Protein AF-A0A832DHE7-F1 (afdb_monomer_lite)

Radius of gyration: 24.4 Å; chains: 1; bounding box: 51×52×60 Å

pLDDT: mean 91.53, std 6.26, range [62.03, 97.94]

Structure (mmCIF, N/CA/C/O backbone):
data_AF-A0A832DHE7-F1
#
_entry.id   AF-A0A832DHE7-F1
#
loop_
_atom_site.group_PDB
_atom_site.id
_atom_site.type_symbol
_atom_site.label_atom_id
_atom_site.label_alt_id
_atom_site.label_comp_id
_atom_site.label_asym_id
_atom_site.label_entity_id
_atom_site.label_seq_id
_atom_site.pdbx_PDB_ins_code
_atom_site.Cartn_x
_atom_site.Cartn_y
_atom_site.Cartn_z
_atom_site.occupancy
_atom_site.B_iso_or_equiv
_atom_site.auth_seq_id
_atom_site.auth_comp_id
_atom_site.auth_asym_id
_atom_site.auth_atom_id
_atom_site.pdbx_PDB_model_num
ATOM 1 N N . MET A 1 1 ? -14.844 12.979 16.085 1.00 73.69 1 MET A N 1
ATOM 2 C CA . MET A 1 1 ? -13.617 13.801 16.250 1.00 73.69 1 MET A CA 1
ATOM 3 C C . MET A 1 1 ? -13.086 14.154 14.864 1.00 73.69 1 MET A C 1
ATOM 5 O O . MET A 1 1 ? -13.345 13.391 13.943 1.00 73.69 1 MET A O 1
ATOM 9 N N . LYS A 1 2 ? -12.411 15.298 14.684 1.00 84.62 2 LYS A N 1
ATOM 10 C CA . LYS A 1 2 ? -11.784 15.650 13.398 1.00 84.62 2 LYS A CA 1
ATOM 11 C C . LYS A 1 2 ? -10.329 15.196 13.392 1.00 84.62 2 LYS A C 1
ATOM 13 O O . LYS A 1 2 ? -9.575 15.571 14.288 1.00 84.62 2 LYS A O 1
ATOM 18 N N . SER A 1 3 ? -9.953 14.416 12.388 1.00 91.44 3 SER A N 1
ATOM 19 C CA . SER A 1 3 ? -8.609 13.856 12.221 1.00 91.44 3 SER A CA 1
ATOM 20 C C . SER A 1 3 ? -8.021 14.253 10.870 1.00 91.44 3 SER A C 1
ATOM 22 O O . SER A 1 3 ? -8.729 14.756 10.002 1.00 91.44 3 SER A O 1
ATOM 24 N N . THR A 1 4 ? -6.709 14.084 10.687 1.00 92.69 4 THR A N 1
ATOM 25 C CA . THR A 1 4 ? -6.027 14.450 9.434 1.00 92.69 4 THR A CA 1
ATOM 26 C C . THR A 1 4 ? -5.449 13.218 8.735 1.00 92.69 4 THR A C 1
ATOM 28 O O . THR A 1 4 ? -4.698 12.445 9.329 1.00 92.69 4 THR A O 1
ATOM 31 N N . VAL A 1 5 ? -5.793 13.048 7.459 1.00 93.12 5 VAL A N 1
ATOM 32 C CA . VAL A 1 5 ? -5.317 11.976 6.573 1.00 93.12 5 VAL A CA 1
ATOM 33 C C . VAL A 1 5 ? -4.352 12.563 5.550 1.00 93.12 5 VAL A C 1
ATOM 35 O O . VAL A 1 5 ? -4.621 13.622 4.982 1.00 93.12 5 VAL A O 1
ATOM 38 N N . HIS A 1 6 ? -3.227 11.886 5.309 1.00 91.50 6 HIS A N 1
ATOM 39 C CA . HIS A 1 6 ? -2.163 12.401 4.440 1.00 91.50 6 HIS A CA 1
ATOM 40 C C . HIS A 1 6 ? -2.082 11.643 3.115 1.00 91.50 6 HIS A C 1
ATOM 42 O O . HIS A 1 6 ? -2.091 10.414 3.089 1.00 91.50 6 HIS A O 1
ATOM 48 N N . PHE A 1 7 ? -1.925 12.363 2.012 1.00 91.06 7 PHE A N 1
ATOM 49 C CA . PHE A 1 7 ? -1.644 11.802 0.695 1.00 91.06 7 PHE A CA 1
ATOM 50 C C . PHE A 1 7 ? -0.289 12.309 0.228 1.00 91.06 7 PHE A C 1
ATOM 52 O O . PHE A 1 7 ? -0.049 13.516 0.208 1.00 91.06 7 PHE A O 1
ATOM 59 N N . SER A 1 8 ? 0.602 11.391 -0.135 1.00 87.75 8 SER A N 1
ATOM 60 C CA . SER A 1 8 ? 1.901 11.749 -0.695 1.00 87.75 8 SER A CA 1
ATOM 61 C C . SER A 1 8 ? 1.732 12.274 -2.119 1.00 87.75 8 SER A C 1
ATOM 63 O O . SER A 1 8 ? 1.035 11.678 -2.934 1.00 87.75 8 SER A O 1
ATOM 65 N N . ILE A 1 9 ? 2.388 13.392 -2.409 1.00 88.31 9 ILE A N 1
ATOM 66 C CA . ILE A 1 9 ? 2.442 14.019 -3.728 1.00 88.31 9 ILE A CA 1
ATOM 67 C C . ILE A 1 9 ? 3.849 13.780 -4.271 1.00 88.31 9 ILE A C 1
ATOM 69 O O . ILE A 1 9 ? 4.835 14.195 -3.656 1.00 88.31 9 ILE A O 1
ATOM 73 N N . SER A 1 10 ? 3.955 13.099 -5.409 1.00 85.75 10 SER A N 1
ATOM 74 C CA . SER A 1 10 ? 5.234 12.968 -6.105 1.00 85.75 10 SER A CA 1
ATOM 75 C C . SER A 1 10 ? 5.586 14.266 -6.843 1.00 85.75 10 SER A C 1
ATOM 77 O O . SER A 1 10 ? 4.737 15.118 -7.105 1.00 85.75 10 SER A O 1
ATOM 79 N N . SER A 1 11 ? 6.849 14.427 -7.236 1.00 84.12 11 SER A N 1
ATOM 80 C CA . SER A 1 11 ? 7.292 15.611 -7.983 1.00 84.12 11 SER A CA 1
ATOM 81 C C . SER A 1 11 ? 6.674 15.737 -9.382 1.00 84.12 11 SER A C 1
ATOM 83 O O . SER A 1 11 ? 6.686 16.827 -9.954 1.00 84.12 11 SER A O 1
ATOM 85 N N . SER A 1 12 ? 6.151 14.645 -9.944 1.00 83.69 12 SER A N 1
ATOM 86 C CA . SER A 1 12 ? 5.474 14.614 -11.243 1.00 83.69 12 SER A CA 1
ATOM 87 C C . SER A 1 12 ? 3.961 14.797 -11.153 1.00 83.69 12 SER A C 1
ATOM 89 O O . SER A 1 12 ? 3.308 14.926 -12.195 1.00 83.69 12 SER A O 1
ATOM 91 N N . ALA A 1 13 ? 3.417 14.815 -9.937 1.00 89.12 13 ALA A N 1
ATOM 92 C CA . ALA A 1 13 ? 1.992 14.835 -9.691 1.00 89.12 13 ALA A CA 1
ATOM 93 C C . ALA A 1 13 ? 1.382 16.238 -9.794 1.00 89.12 13 ALA A C 1
ATOM 95 O O . ALA A 1 13 ? 1.989 17.256 -9.457 1.00 89.12 13 ALA A O 1
ATOM 96 N N . LYS A 1 14 ? 0.123 16.280 -10.230 1.00 92.31 14 LYS A N 1
ATOM 97 C CA . LYS A 1 14 ? -0.726 17.468 -10.250 1.00 92.31 14 LYS A CA 1
ATOM 98 C C . LYS A 1 14 ? -1.854 17.292 -9.239 1.00 92.31 14 LYS A C 1
ATOM 100 O O . LYS A 1 14 ? -2.685 16.400 -9.385 1.00 92.31 14 LYS A O 1
ATOM 105 N N . VAL A 1 15 ? -1.920 18.179 -8.253 1.00 95.31 15 VAL A N 1
ATOM 106 C CA . VAL A 1 15 ? -3.063 18.258 -7.334 1.00 95.31 15 VAL A CA 1
ATOM 107 C C . VAL A 1 15 ? -4.257 18.878 -8.068 1.00 95.31 15 VAL A C 1
ATOM 109 O O . VAL A 1 15 ? -4.093 19.861 -8.794 1.00 95.31 15 VAL A O 1
ATOM 112 N N . LEU A 1 16 ? -5.439 18.277 -7.926 1.00 96.44 16 LEU A N 1
ATOM 113 C CA . LEU A 1 16 ? -6.665 18.655 -8.643 1.00 96.44 16 LEU A CA 1
ATOM 114 C C . LEU A 1 16 ? -7.725 19.331 -7.763 1.00 96.44 16 LEU A C 1
ATOM 116 O O . LEU A 1 16 ? -8.757 19.740 -8.284 1.00 96.44 16 LEU A O 1
ATOM 120 N N . VAL A 1 17 ? -7.455 19.472 -6.467 1.00 97.19 17 VAL A N 1
ATOM 121 C CA . VAL A 1 17 ? -8.334 20.108 -5.475 1.00 97.19 17 VAL A CA 1
ATOM 122 C C . VAL A 1 17 ? -7.650 21.315 -4.836 1.00 97.19 17 VAL A C 1
ATOM 124 O O . VAL A 1 17 ? -6.425 21.444 -4.888 1.00 97.19 17 VAL A O 1
ATOM 127 N N . ASN A 1 18 ? -8.429 22.191 -4.203 1.00 97.62 18 ASN A N 1
ATOM 128 C CA . ASN A 1 18 ? -7.931 23.403 -3.549 1.00 97.62 18 ASN A CA 1
ATOM 129 C C . ASN A 1 18 ? -8.064 23.338 -2.024 1.00 97.62 18 ASN A C 1
ATOM 131 O O . ASN A 1 18 ? -8.935 22.658 -1.489 1.00 97.62 18 ASN A O 1
ATOM 135 N N . ILE A 1 19 ? -7.230 24.098 -1.305 1.00 97.94 19 ILE A N 1
ATOM 136 C CA . ILE A 1 19 ? -7.366 24.250 0.152 1.00 97.94 19 ILE A CA 1
ATOM 137 C C . ILE A 1 19 ? -8.764 24.793 0.483 1.00 97.94 19 ILE A C 1
ATOM 139 O O . ILE A 1 19 ? -9.219 25.774 -0.099 1.00 97.94 19 ILE A O 1
ATOM 143 N N . GLY A 1 20 ? -9.432 24.157 1.445 1.00 97.06 20 GLY A N 1
ATOM 144 C CA . GLY A 1 20 ? -10.773 24.497 1.907 1.00 97.06 20 GLY A CA 1
ATOM 145 C C . GLY A 1 20 ? -11.912 23.809 1.152 1.00 97.06 20 GLY A C 1
ATOM 146 O O . GLY A 1 20 ? -13.050 23.921 1.612 1.00 97.06 20 GLY A O 1
ATOM 147 N N . GLU A 1 21 ? -11.627 23.101 0.057 1.00 97.88 21 GLU A N 1
ATOM 148 C CA . GLU A 1 21 ? -12.606 22.362 -0.747 1.00 97.88 21 GLU A CA 1
ATOM 149 C C . GLU A 1 21 ? -13.148 21.136 0.005 1.00 97.88 21 GLU A C 1
ATOM 151 O O . GLU A 1 21 ? -12.393 20.436 0.681 1.00 97.88 21 GLU A O 1
ATOM 156 N N . ASN A 1 22 ? -14.452 20.874 -0.108 1.00 97.06 22 ASN A N 1
ATOM 157 C CA . ASN A 1 22 ? -15.059 19.644 0.404 1.00 97.06 22 ASN A CA 1
ATOM 158 C C . ASN A 1 22 ? -14.923 18.542 -0.648 1.00 97.06 22 ASN A C 1
ATOM 160 O O . ASN A 1 22 ? -15.277 18.749 -1.807 1.00 97.06 22 ASN A O 1
ATOM 164 N N . VAL A 1 23 ? -14.455 17.372 -0.231 1.00 96.12 23 VAL A N 1
ATOM 165 C CA . VAL A 1 23 ? -14.263 16.203 -1.090 1.00 96.12 23 VAL A CA 1
ATOM 166 C C . VAL A 1 23 ? -15.148 15.064 -0.605 1.00 96.12 23 VAL A C 1
ATOM 168 O O . VAL A 1 23 ? -15.315 14.860 0.601 1.00 96.12 23 VAL A O 1
ATOM 171 N N . SER A 1 24 ? -15.722 14.323 -1.544 1.00 94.69 24 SER A N 1
ATOM 172 C CA . SER A 1 24 ? -16.449 13.095 -1.252 1.00 94.69 24 SER A CA 1
ATOM 173 C C . SER A 1 24 ? -15.552 11.885 -1.484 1.00 94.69 24 SER A C 1
ATOM 175 O O . SER A 1 24 ? -14.494 11.977 -2.119 1.00 94.69 24 SER A O 1
ATOM 177 N N . LYS A 1 25 ? -16.014 10.713 -1.046 1.00 90.88 25 LYS A N 1
ATOM 178 C CA . LYS A 1 25 ? -15.501 9.447 -1.571 1.00 90.88 25 LYS A CA 1
ATOM 179 C C . LYS A 1 25 ? -15.477 9.500 -3.108 1.00 90.88 25 LYS A C 1
ATOM 181 O O . LYS A 1 25 ? -16.354 10.099 -3.735 1.00 90.88 25 LYS A O 1
ATOM 186 N N . ASP A 1 26 ? -14.423 8.939 -3.688 1.00 91.94 26 ASP A N 1
ATOM 187 C CA . ASP A 1 26 ? -14.121 8.887 -5.120 1.00 91.94 26 ASP A CA 1
ATOM 188 C C . ASP A 1 26 ? -13.733 10.208 -5.806 1.00 91.94 26 ASP A C 1
ATOM 190 O O . ASP A 1 26 ? -13.334 10.179 -6.978 1.00 91.94 26 ASP A O 1
ATOM 194 N N . THR A 1 27 ? -13.753 11.353 -5.108 1.00 96.25 27 THR A N 1
ATOM 195 C CA . THR A 1 27 ? -13.198 12.605 -5.647 1.00 96.25 27 THR A CA 1
ATOM 196 C C . THR A 1 27 ? -11.722 12.4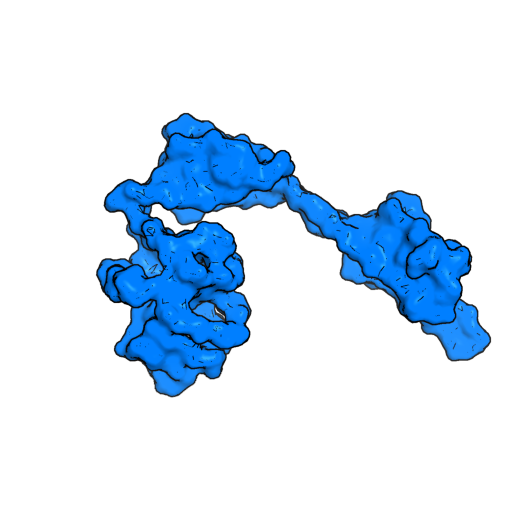10 -5.988 1.00 96.25 27 THR A C 1
ATOM 198 O O . THR A 1 27 ? -10.935 11.967 -5.153 1.00 96.25 27 THR A O 1
ATOM 201 N N . VAL A 1 28 ? -11.322 12.747 -7.216 1.00 95.44 28 VAL A N 1
ATOM 202 C CA . VAL A 1 28 ? -9.919 12.662 -7.639 1.00 95.44 28 VAL A CA 1
ATOM 203 C C . VAL A 1 28 ? -9.135 13.810 -7.006 1.00 95.44 28 VAL A C 1
ATOM 205 O O . VAL A 1 28 ? -9.390 14.971 -7.308 1.00 95.44 28 VAL A O 1
ATOM 208 N N . LEU A 1 29 ? -8.164 13.480 -6.156 1.00 96.00 29 LEU A N 1
ATOM 209 C CA . LEU A 1 29 ? -7.352 14.449 -5.419 1.00 96.00 29 LEU A CA 1
ATOM 210 C C . LEU A 1 29 ? -6.081 14.818 -6.183 1.00 96.00 29 LEU A C 1
ATOM 212 O O . LEU A 1 29 ? -5.699 15.986 -6.254 1.00 96.00 29 LEU A O 1
ATOM 216 N N . ILE A 1 30 ? -5.408 13.806 -6.732 1.00 93.94 30 ILE A N 1
ATOM 217 C CA . ILE A 1 30 ? -4.092 13.9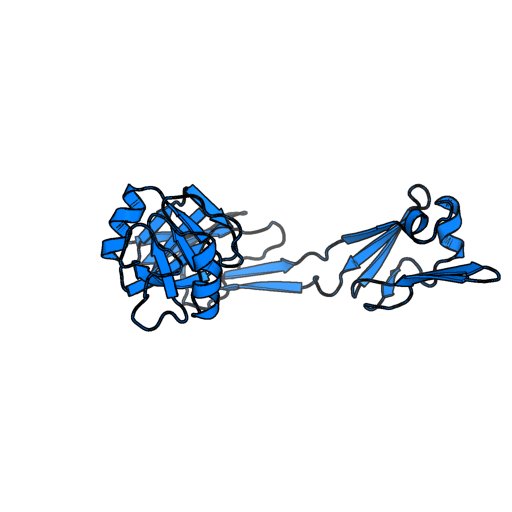28 -7.358 1.00 93.94 30 ILE A CA 1
ATOM 218 C C . ILE A 1 30 ? -4.108 13.132 -8.665 1.00 93.94 30 ILE A C 1
ATOM 220 O O . ILE A 1 30 ? -4.580 11.998 -8.707 1.00 93.94 30 ILE A O 1
ATOM 224 N N . GLU A 1 31 ? -3.584 13.725 -9.731 1.00 92.12 31 GLU A N 1
ATOM 225 C CA . GLU A 1 31 ? -3.226 13.025 -10.963 1.00 92.12 31 GLU A CA 1
ATOM 226 C C . GLU A 1 31 ? -1.703 12.907 -11.023 1.00 92.12 31 GLU A C 1
ATOM 228 O O . GLU A 1 31 ? -1.011 13.917 -11.157 1.00 92.12 31 GLU A O 1
ATOM 233 N N . ASP A 1 32 ? -1.178 11.691 -10.921 1.00 87.12 32 ASP A N 1
ATOM 234 C CA . ASP A 1 32 ? 0.255 11.424 -11.014 1.00 87.12 32 ASP A CA 1
ATOM 235 C C . ASP A 1 32 ? 0.629 10.843 -12.378 1.00 87.12 32 ASP A C 1
ATOM 237 O O . ASP A 1 32 ? -0.155 10.140 -13.017 1.00 87.12 32 ASP A O 1
ATOM 241 N N . LYS A 1 33 ? 1.838 11.149 -12.845 1.00 80.44 33 LYS A N 1
ATOM 242 C CA . LYS A 1 33 ? 2.424 10.502 -14.014 1.00 80.44 33 LYS A CA 1
ATOM 243 C C . LYS A 1 33 ? 3.220 9.296 -13.549 1.00 80.44 33 LYS A C 1
ATOM 245 O O . LYS A 1 33 ? 4.304 9.443 -12.991 1.00 80.44 33 LYS A O 1
ATOM 250 N N . LEU A 1 34 ? 2.723 8.111 -13.877 1.00 72.31 34 LEU A N 1
ATOM 251 C CA . LEU A 1 34 ? 3.508 6.896 -13.744 1.00 72.31 34 LEU A CA 1
ATOM 252 C C . LEU A 1 34 ? 4.651 6.945 -14.760 1.00 72.31 34 LEU A C 1
ATOM 254 O O . LEU A 1 34 ? 4.439 7.069 -15.972 1.00 72.31 34 LEU A O 1
ATOM 258 N N . LEU A 1 35 ? 5.879 6.924 -14.244 1.00 69.62 35 LEU A N 1
ATOM 259 C CA . LEU A 1 35 ? 7.077 6.874 -15.066 1.00 69.62 35 LEU A CA 1
ATOM 260 C C . LEU A 1 35 ? 7.281 5.440 -15.547 1.00 69.62 35 LEU A C 1
ATOM 262 O O . LEU A 1 35 ? 7.273 4.501 -14.759 1.00 69.62 35 LEU A O 1
ATOM 266 N N . ALA A 1 36 ? 7.540 5.298 -16.842 1.00 75.12 36 ALA A N 1
ATOM 267 C CA . ALA A 1 36 ? 7.950 4.041 -17.444 1.00 75.12 36 ALA A CA 1
ATOM 268 C C . ALA A 1 36 ? 9.149 3.418 -16.707 1.00 75.12 36 ALA A C 1
ATOM 270 O O . ALA A 1 36 ? 10.211 4.052 -16.624 1.00 75.12 36 ALA A O 1
ATOM 271 N N . SER A 1 37 ? 9.038 2.169 -16.240 1.00 82.50 37 SER A N 1
ATOM 272 C CA . SER A 1 37 ? 10.209 1.472 -15.708 1.00 82.50 37 SER A CA 1
ATOM 273 C C . SER A 1 37 ? 11.236 1.182 -16.798 1.00 82.50 37 SER A C 1
ATOM 275 O O . SER A 1 37 ? 10.928 1.016 -17.985 1.00 82.50 37 SER A O 1
ATOM 277 N N . ARG A 1 38 ? 12.500 1.107 -16.376 1.00 89.75 38 ARG A N 1
ATOM 278 C CA . ARG A 1 38 ? 13.608 0.661 -17.218 1.00 89.75 38 ARG A CA 1
ATOM 279 C C . ARG A 1 38 ? 13.983 -0.767 -16.863 1.00 89.75 38 ARG A C 1
ATOM 281 O O . ARG A 1 38 ? 14.247 -1.074 -15.704 1.00 89.75 38 ARG A O 1
ATOM 288 N N . LYS A 1 39 ? 14.087 -1.620 -17.876 1.00 91.88 39 LYS A N 1
ATOM 289 C CA . LYS A 1 39 ? 14.500 -3.015 -17.751 1.00 91.88 39 LYS A CA 1
ATOM 290 C C . LYS A 1 39 ? 15.799 -3.237 -18.508 1.00 91.88 39 LYS A C 1
ATOM 292 O O . LYS A 1 39 ? 15.853 -3.065 -19.724 1.00 91.88 39 LYS A O 1
ATOM 297 N N . ILE A 1 40 ? 16.844 -3.610 -17.776 1.00 95.44 40 ILE A N 1
ATOM 298 C CA . ILE A 1 40 ? 18.172 -3.882 -18.331 1.00 95.44 40 ILE A CA 1
ATOM 299 C C . ILE A 1 40 ? 18.279 -5.378 -18.619 1.00 95.44 40 ILE A C 1
ATOM 301 O O . ILE A 1 40 ? 18.099 -6.208 -17.730 1.00 95.44 40 ILE A O 1
ATOM 305 N N . ILE A 1 41 ? 18.576 -5.723 -19.868 1.00 95.81 41 ILE A N 1
ATOM 306 C CA . ILE A 1 41 ? 18.710 -7.100 -20.344 1.00 95.81 41 ILE A CA 1
ATOM 307 C C . ILE A 1 41 ? 20.192 -7.374 -20.637 1.00 95.81 41 ILE A C 1
ATOM 309 O O . ILE A 1 41 ? 20.741 -6.770 -21.563 1.00 95.81 41 ILE A O 1
ATOM 313 N N . PRO A 1 42 ? 20.859 -8.285 -19.903 1.00 95.81 42 PRO A N 1
ATOM 314 C CA . PRO A 1 42 ? 22.274 -8.601 -20.097 1.00 95.81 42 PRO A CA 1
ATOM 315 C C . PRO A 1 42 ? 22.488 -9.551 -21.284 1.00 95.81 42 PRO A C 1
ATOM 317 O O . PRO A 1 42 ? 22.763 -10.740 -21.124 1.00 95.81 42 PRO A O 1
ATOM 320 N N . LEU A 1 43 ? 22.356 -9.025 -22.505 1.00 95.81 43 LEU A N 1
ATOM 321 C CA . LEU A 1 43 ? 22.447 -9.796 -23.749 1.00 95.81 43 LEU A CA 1
ATOM 322 C C . LEU A 1 43 ? 23.747 -10.591 -23.886 1.00 95.81 43 LEU A C 1
ATOM 324 O O . LEU A 1 43 ? 23.689 -11.749 -24.290 1.00 95.81 43 LEU A O 1
ATOM 328 N N . GLY A 1 44 ? 24.899 -10.009 -23.537 1.00 93.44 44 GLY A N 1
ATOM 329 C CA . GLY A 1 44 ? 26.192 -10.698 -23.618 1.00 93.44 44 GLY A CA 1
ATOM 330 C C . GLY A 1 44 ? 26.218 -11.987 -22.792 1.00 93.44 44 GLY A C 1
ATOM 331 O O . GLY A 1 44 ? 26.630 -13.035 -23.286 1.00 93.44 44 GLY A O 1
ATOM 332 N N . GLN A 1 45 ? 25.676 -11.931 -21.571 1.00 94.31 45 GLN A N 1
ATOM 333 C CA . GLN A 1 45 ? 25.568 -13.089 -20.682 1.00 94.31 45 GLN A CA 1
ATOM 334 C C . GLN A 1 45 ? 24.545 -14.106 -21.204 1.00 94.31 45 GLN A C 1
ATOM 336 O O . GLN A 1 45 ? 24.866 -15.283 -21.348 1.00 94.31 45 GLN A O 1
ATOM 341 N N . LEU A 1 46 ? 23.334 -13.656 -21.556 1.00 93.50 46 LEU A N 1
ATOM 342 C CA . LEU A 1 46 ? 22.250 -14.539 -22.012 1.00 93.50 46 LEU A CA 1
ATOM 343 C C . LEU A 1 46 ? 22.594 -15.273 -23.318 1.00 93.50 46 LEU A C 1
ATOM 345 O O . LEU A 1 46 ? 22.243 -16.440 -23.504 1.00 93.50 46 LEU A O 1
ATOM 349 N N . LEU A 1 47 ? 23.304 -14.604 -24.227 1.00 92.50 47 LEU A N 1
ATOM 350 C CA . LEU A 1 47 ? 23.712 -15.160 -25.517 1.00 92.50 47 LEU A CA 1
ATOM 351 C C . LEU A 1 47 ? 25.083 -15.850 -25.472 1.00 92.50 47 LEU A C 1
ATOM 353 O O . LEU A 1 47 ? 25.413 -16.572 -26.411 1.00 92.50 47 LEU A O 1
ATOM 357 N N . ASN A 1 48 ? 25.844 -15.705 -24.383 1.00 92.38 48 ASN A N 1
ATOM 358 C CA . ASN A 1 48 ? 27.225 -16.178 -24.238 1.00 92.38 48 ASN A CA 1
ATOM 359 C C . ASN A 1 48 ? 28.167 -15.625 -25.326 1.00 92.38 48 ASN A C 1
ATOM 361 O O . ASN A 1 48 ? 28.856 -16.377 -26.017 1.00 92.38 48 ASN A O 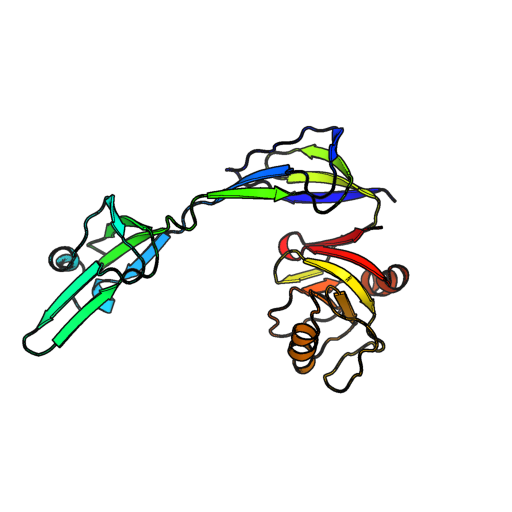1
ATOM 365 N N . ILE A 1 49 ? 28.156 -14.303 -25.502 1.00 93.31 49 ILE A N 1
ATOM 366 C CA . ILE A 1 49 ? 28.979 -13.574 -26.477 1.00 93.31 49 ILE A CA 1
ATOM 367 C C . ILE A 1 49 ? 29.685 -12.394 -25.810 1.00 93.31 49 ILE A C 1
ATOM 369 O O . ILE A 1 49 ? 29.269 -11.913 -24.756 1.00 93.31 49 ILE A O 1
ATOM 373 N N . LYS A 1 50 ? 30.739 -11.882 -26.453 1.00 94.19 50 LYS A N 1
ATOM 374 C CA . LYS A 1 50 ? 31.445 -10.699 -25.954 1.00 94.19 50 LYS A CA 1
ATOM 375 C C . LYS A 1 50 ? 30.543 -9.452 -26.020 1.00 94.19 50 LYS A C 1
ATOM 377 O O . LYS A 1 50 ? 29.911 -9.253 -27.065 1.00 94.19 50 LYS A O 1
ATOM 382 N N . PRO A 1 51 ? 30.530 -8.593 -24.980 1.00 92.94 51 PRO A N 1
ATOM 383 C CA . PRO A 1 51 ? 29.776 -7.334 -24.941 1.00 92.94 51 PRO A CA 1
ATOM 384 C C . PRO A 1 51 ? 29.868 -6.493 -26.217 1.00 92.94 51 PRO A C 1
ATOM 386 O O . PRO A 1 51 ? 28.856 -6.148 -26.817 1.00 92.94 51 PRO A O 1
ATOM 389 N N . GLU A 1 52 ? 31.082 -6.282 -26.717 1.00 94.06 52 GLU A N 1
ATOM 390 C CA . GLU A 1 52 ? 31.369 -5.491 -27.920 1.00 94.06 52 GLU A CA 1
ATOM 391 C C . GLU A 1 52 ? 30.689 -6.023 -29.196 1.00 94.06 52 GLU A C 1
ATOM 393 O O . GLU A 1 52 ? 30.474 -5.284 -30.157 1.00 94.06 52 GLU A O 1
ATOM 398 N N . THR A 1 53 ? 30.294 -7.299 -29.211 1.00 93.19 53 THR A N 1
ATOM 399 C CA . THR A 1 53 ? 29.698 -7.961 -30.379 1.00 93.19 53 THR A CA 1
ATOM 400 C C . THR A 1 53 ? 28.173 -8.010 -30.366 1.00 93.19 53 THR A C 1
ATOM 402 O O . THR A 1 53 ? 27.593 -8.412 -31.376 1.00 93.19 53 THR A O 1
ATOM 405 N N . ILE A 1 54 ? 27.501 -7.579 -29.286 1.00 93.69 54 ILE A N 1
ATOM 406 C CA . ILE A 1 54 ? 26.038 -7.734 -29.155 1.00 93.69 54 ILE A CA 1
ATOM 407 C C . ILE A 1 54 ? 25.272 -7.084 -30.314 1.00 93.69 54 ILE A C 1
ATOM 409 O O . ILE A 1 54 ? 24.279 -7.644 -30.773 1.00 93.69 54 ILE A O 1
ATOM 413 N N . HIS A 1 55 ? 25.774 -5.964 -30.850 1.00 91.75 55 HIS A N 1
ATOM 414 C CA . HIS A 1 55 ? 25.142 -5.213 -31.938 1.00 91.75 55 HIS A CA 1
ATOM 415 C C . HIS A 1 55 ? 24.915 -6.053 -33.204 1.00 91.75 55 HIS A C 1
ATOM 417 O O . HIS A 1 55 ? 23.973 -5.796 -33.947 1.00 91.75 55 HIS A O 1
ATOM 423 N N . ARG A 1 56 ? 25.742 -7.083 -33.437 1.00 93.62 56 ARG A N 1
ATOM 424 C CA . ARG A 1 56 ? 25.649 -7.969 -34.611 1.00 93.62 56 ARG A CA 1
ATOM 425 C C . ARG A 1 56 ? 24.468 -8.933 -34.546 1.00 93.62 56 ARG A C 1
ATOM 427 O O . ARG A 1 56 ? 24.054 -9.468 -35.570 1.00 93.62 56 ARG A O 1
ATOM 434 N N . TYR A 1 57 ? 23.950 -9.175 -33.346 1.00 94.00 57 TYR A N 1
ATOM 435 C CA . TYR A 1 57 ? 22.936 -10.196 -33.088 1.00 94.00 57 TYR A CA 1
ATOM 436 C C . TYR A 1 57 ? 21.561 -9.607 -32.779 1.00 94.00 57 TYR A C 1
ATOM 438 O O . TYR A 1 57 ? 20.584 -10.355 -32.701 1.00 94.00 57 TYR A O 1
ATOM 446 N N . LEU A 1 58 ? 21.473 -8.284 -32.629 1.00 94.56 58 LEU A N 1
ATOM 447 C CA . LEU A 1 58 ? 20.223 -7.569 -32.415 1.00 94.56 58 LEU A CA 1
ATOM 448 C C . LEU A 1 58 ? 19.307 -7.672 -33.638 1.00 94.56 58 LEU A C 1
ATOM 450 O O . LEU A 1 58 ? 19.741 -7.589 -34.786 1.00 94.56 58 LEU A O 1
ATOM 454 N N . LYS A 1 59 ? 18.012 -7.834 -33.377 1.00 95.50 59 LYS A N 1
ATOM 455 C CA . LYS A 1 59 ? 16.939 -7.779 -34.380 1.00 95.50 59 LYS A CA 1
ATOM 456 C C . LYS A 1 59 ? 16.194 -6.451 -34.380 1.00 95.50 59 LYS A C 1
ATOM 458 O O . LYS A 1 59 ? 15.395 -6.218 -35.279 1.00 95.50 59 LYS A O 1
ATOM 463 N N . LYS A 1 60 ? 16.476 -5.604 -33.393 1.00 92.81 60 LYS A N 1
ATOM 464 C CA . LYS A 1 60 ? 15.840 -4.310 -33.173 1.00 92.81 60 LYS A CA 1
ATOM 465 C C . LYS A 1 60 ? 16.875 -3.248 -32.818 1.00 92.81 60 LYS A C 1
ATOM 467 O O . LYS A 1 60 ? 17.955 -3.576 -32.322 1.00 92.81 60 LYS A O 1
ATOM 472 N N . LYS A 1 61 ? 16.553 -1.984 -33.078 1.00 92.94 61 LYS A N 1
ATOM 473 C CA . LYS A 1 61 ? 17.440 -0.826 -32.884 1.00 92.94 61 LYS A CA 1
ATOM 474 C C . LYS A 1 61 ? 16.937 0.099 -31.777 1.00 92.94 61 LYS A C 1
ATOM 476 O O . LYS A 1 61 ? 15.770 0.061 -31.398 1.00 92.94 61 LYS A O 1
ATOM 481 N N . ILE A 1 62 ? 17.823 0.964 -31.279 1.00 94.62 62 ILE A N 1
ATOM 482 C CA . ILE A 1 62 ? 17.433 2.061 -30.378 1.00 94.62 62 ILE A CA 1
ATOM 483 C C . ILE A 1 62 ? 16.329 2.886 -31.048 1.00 94.62 62 ILE A C 1
ATOM 485 O O . ILE A 1 62 ? 16.410 3.198 -32.234 1.00 94.62 62 ILE A O 1
ATOM 489 N N . GLY A 1 63 ? 15.300 3.228 -30.279 1.00 93.06 63 GLY A N 1
ATOM 490 C CA . GLY A 1 63 ? 14.128 3.966 -30.731 1.00 93.06 63 GLY A CA 1
ATOM 491 C C . GLY A 1 63 ? 12.968 3.083 -31.190 1.00 93.06 63 GLY A C 1
ATOM 492 O O . GLY A 1 63 ? 11.835 3.569 -31.208 1.00 93.06 63 GLY A O 1
ATOM 493 N N . GLU A 1 64 ? 13.202 1.805 -31.499 1.00 94.94 64 GLU A N 1
ATOM 494 C CA . GLU A 1 64 ? 12.148 0.887 -31.938 1.00 94.94 64 GLU A CA 1
ATOM 495 C C . GLU A 1 64 ? 11.312 0.361 -30.771 1.00 94.94 64 GLU A C 1
ATOM 497 O O . GLU A 1 64 ? 11.803 0.172 -29.652 1.00 94.94 64 GLU A O 1
ATOM 502 N N . ASP A 1 65 ? 10.034 0.125 -31.063 1.00 93.25 65 ASP A N 1
ATOM 503 C CA . ASP A 1 65 ? 9.103 -0.511 -30.142 1.00 93.25 65 ASP A CA 1
ATOM 504 C C . ASP A 1 65 ? 9.184 -2.041 -30.256 1.00 93.25 65 ASP A C 1
ATOM 506 O O . ASP A 1 65 ? 9.473 -2.595 -31.326 1.00 93.25 65 ASP A O 1
ATOM 510 N N . VAL A 1 66 ? 8.943 -2.712 -29.130 1.00 93.69 66 VAL A N 1
ATOM 511 C CA . VAL A 1 66 ? 8.978 -4.169 -28.986 1.00 93.69 66 VAL A CA 1
ATOM 512 C C . VAL A 1 66 ? 7.799 -4.651 -28.152 1.00 93.69 66 VAL A C 1
ATOM 514 O O . VAL A 1 66 ? 7.463 -4.023 -27.150 1.00 93.69 66 VAL A O 1
ATOM 517 N N . LEU A 1 67 ? 7.192 -5.766 -28.547 1.00 94.12 67 LEU A N 1
ATOM 518 C CA . LEU A 1 67 ? 6.104 -6.436 -27.827 1.00 94.12 67 LEU A CA 1
ATOM 519 C C . LEU A 1 67 ? 6.634 -7.530 -26.882 1.00 94.12 67 LEU A C 1
ATOM 521 O O . LEU A 1 67 ? 7.709 -8.084 -27.133 1.00 94.12 67 LEU A O 1
ATOM 525 N N . PRO A 1 68 ? 5.887 -7.912 -25.827 1.00 92.81 68 PRO A N 1
ATOM 526 C CA . PRO A 1 68 ? 6.217 -9.080 -25.016 1.00 92.81 68 PRO A CA 1
ATOM 527 C C . PRO A 1 68 ? 6.375 -10.332 -25.890 1.00 92.81 68 PRO A C 1
ATOM 529 O O . PRO A 1 68 ? 5.574 -10.601 -26.782 1.00 92.81 68 PRO A O 1
ATOM 532 N N . GLY A 1 69 ? 7.437 -11.102 -25.659 1.00 93.62 69 GLY A N 1
ATOM 533 C CA . GLY A 1 69 ? 7.766 -12.292 -26.446 1.00 93.62 69 GLY A CA 1
ATOM 534 C C . GLY A 1 69 ? 8.414 -12.013 -27.809 1.00 93.62 69 GLY A C 1
ATOM 535 O O . GLY A 1 69 ? 8.889 -12.956 -28.451 1.00 93.62 69 GLY A O 1
ATOM 536 N N . GLU A 1 70 ? 8.501 -10.752 -28.243 1.00 96.00 70 GLU A N 1
ATOM 537 C CA . GLU A 1 70 ? 9.165 -10.383 -29.491 1.00 96.00 70 GLU A CA 1
ATOM 538 C C . GLU A 1 70 ? 10.677 -10.608 -29.400 1.00 96.00 70 GLU A C 1
ATOM 540 O O . GLU A 1 70 ? 11.299 -10.424 -28.355 1.00 96.00 70 GLU A O 1
ATOM 545 N N . THR A 1 71 ? 11.296 -11.034 -30.498 1.00 96.38 71 THR A N 1
ATOM 546 C CA . THR A 1 71 ? 12.724 -11.366 -30.506 1.00 96.38 71 THR A CA 1
ATOM 547 C C . THR A 1 71 ? 13.586 -10.106 -30.507 1.00 96.38 71 THR A C 1
ATOM 549 O O . THR A 1 71 ? 13.550 -9.325 -31.455 1.00 96.38 71 THR A O 1
ATOM 552 N N . LEU A 1 72 ? 14.425 -9.955 -29.481 1.00 96.19 72 LEU A N 1
ATOM 553 C CA . LEU A 1 72 ? 15.386 -8.857 -29.362 1.00 96.19 72 LEU A CA 1
ATOM 554 C C . LEU A 1 72 ? 16.716 -9.188 -30.032 1.00 96.19 72 LEU A C 1
ATOM 556 O O . LEU A 1 72 ? 17.304 -8.340 -30.699 1.00 96.19 72 LEU A O 1
ATOM 560 N N . ALA A 1 73 ? 17.197 -10.418 -29.851 1.00 96.06 73 ALA A N 1
ATOM 561 C CA . ALA A 1 73 ? 18.492 -10.847 -30.359 1.00 96.06 73 ALA A CA 1
ATOM 562 C C . ALA A 1 73 ? 18.537 -12.356 -30.612 1.00 96.06 73 ALA A C 1
ATOM 564 O O . ALA A 1 73 ? 17.893 -13.133 -29.901 1.00 96.06 73 ALA A O 1
ATOM 565 N N . VAL A 1 74 ? 19.318 -12.769 -31.614 1.00 95.12 74 VAL A N 1
ATOM 566 C CA . VAL A 1 74 ? 19.499 -14.181 -31.977 1.00 95.12 74 VAL A CA 1
ATOM 567 C C . VAL A 1 74 ? 20.952 -14.471 -32.326 1.00 95.12 74 VAL A C 1
ATOM 569 O O . VAL A 1 74 ? 21.504 -13.851 -33.234 1.00 95.12 74 VAL A O 1
ATOM 572 N N . VAL A 1 75 ? 21.524 -15.488 -31.684 1.00 93.94 75 VAL A N 1
ATOM 573 C CA . VAL A 1 75 ? 22.786 -16.121 -32.094 1.00 93.94 75 VAL A CA 1
ATOM 574 C C . VAL A 1 75 ? 22.462 -17.489 -32.683 1.00 93.94 75 VAL A C 1
ATOM 576 O O . VAL A 1 75 ? 21.747 -18.275 -32.060 1.00 93.94 75 VAL A O 1
ATOM 579 N N . ARG A 1 76 ? 22.975 -17.777 -33.884 1.00 91.06 76 ARG A N 1
ATOM 580 C CA . ARG A 1 76 ? 22.869 -19.092 -34.532 1.00 91.06 76 ARG A CA 1
ATOM 581 C C . ARG A 1 76 ? 24.247 -19.740 -34.605 1.00 91.06 76 ARG A C 1
ATOM 583 O O . ARG A 1 76 ? 25.218 -19.087 -34.977 1.00 91.06 76 ARG A O 1
ATOM 590 N N . SER A 1 77 ? 24.305 -21.021 -34.284 1.00 84.88 77 SER A N 1
ATOM 591 C CA . SER A 1 77 ? 25.465 -21.896 -34.444 1.00 84.88 77 SER A CA 1
ATOM 592 C C . SER A 1 77 ? 25.050 -23.132 -35.245 1.00 84.88 77 SER A C 1
ATOM 594 O O . SER A 1 77 ? 23.859 -23.373 -35.430 1.00 84.88 77 SER A O 1
ATOM 596 N N . PHE A 1 78 ? 26.019 -23.925 -35.714 1.00 78.12 78 PHE A N 1
ATOM 597 C CA . PHE A 1 78 ? 25.772 -25.080 -36.593 1.00 78.12 78 PHE A CA 1
ATOM 598 C C . PHE A 1 78 ? 24.748 -26.097 -36.049 1.00 78.12 78 PHE A C 1
ATOM 600 O O . PHE A 1 78 ? 24.091 -26.759 -36.843 1.00 78.12 78 PHE A O 1
ATOM 607 N N . PHE A 1 79 ? 24.566 -26.183 -34.724 1.00 82.31 79 PHE A N 1
ATOM 608 C CA . PHE A 1 79 ? 23.652 -27.139 -34.083 1.00 82.31 79 PHE A CA 1
ATOM 609 C C . PHE A 1 79 ? 22.658 -26.518 -33.084 1.00 82.31 79 PHE A C 1
ATOM 611 O O . PHE A 1 79 ? 21.883 -27.243 -32.469 1.00 82.31 79 PHE A O 1
ATOM 618 N N . SER A 1 80 ? 22.662 -25.196 -32.872 1.00 86.38 80 SER A N 1
ATOM 619 C CA . SER A 1 80 ? 21.765 -24.560 -31.894 1.00 86.38 80 SER A CA 1
ATOM 620 C C . SER A 1 80 ? 21.532 -23.074 -32.167 1.00 86.38 80 SER A C 1
ATOM 622 O O . SER A 1 80 ? 22.314 -22.408 -32.846 1.00 86.38 80 SER A O 1
ATOM 624 N N . SER A 1 81 ? 20.444 -22.532 -31.617 1.00 89.88 81 SER A N 1
ATOM 625 C CA . SER A 1 81 ? 20.180 -21.093 -31.618 1.00 89.88 81 SER A CA 1
ATOM 626 C C . SER A 1 81 ? 19.799 -20.610 -30.229 1.00 89.88 81 SER A C 1
ATOM 628 O O . SER A 1 81 ? 18.938 -21.209 -29.585 1.00 89.88 81 SER A O 1
ATOM 630 N N . LYS A 1 82 ? 20.385 -19.493 -29.798 1.00 93.12 82 LYS A N 1
ATOM 631 C CA . LYS A 1 82 ? 19.972 -18.775 -28.589 1.00 93.12 82 LYS A CA 1
ATOM 632 C C . LYS A 1 82 ? 19.164 -17.552 -28.987 1.00 93.12 82 LYS A C 1
ATOM 634 O O . LYS A 1 82 ? 19.608 -16.764 -29.822 1.00 93.12 82 LYS A O 1
ATOM 639 N N . ILE A 1 83 ? 17.986 -17.410 -28.393 1.00 95.25 83 ILE A N 1
ATOM 640 C CA . ILE A 1 83 ? 17.040 -16.330 -28.674 1.00 95.25 83 ILE A CA 1
ATOM 641 C C . ILE A 1 83 ? 16.756 -15.613 -27.361 1.00 95.25 83 ILE A C 1
ATOM 643 O O . ILE A 1 83 ? 16.362 -16.247 -26.385 1.00 95.25 83 ILE A O 1
ATOM 647 N N . VAL A 1 84 ? 16.921 -14.293 -27.351 1.00 95.81 84 VAL A N 1
ATOM 648 C CA . VAL A 1 84 ? 16.464 -13.444 -26.248 1.00 95.81 84 VAL A CA 1
ATOM 649 C C . VAL A 1 84 ? 15.220 -12.702 -26.706 1.00 95.81 84 VAL A C 1
ATOM 651 O O . VAL A 1 84 ? 15.222 -12.066 -27.763 1.00 95.81 84 VAL A O 1
ATOM 654 N N . LYS A 1 85 ? 14.155 -12.803 -25.911 1.00 96.62 85 LYS A N 1
ATOM 655 C CA . LYS A 1 85 ? 12.859 -12.177 -26.173 1.00 96.62 85 LYS A CA 1
ATOM 656 C C . LYS A 1 85 ? 12.614 -11.012 -25.224 1.00 96.62 85 LYS A C 1
ATOM 658 O O . LYS A 1 85 ? 13.154 -10.989 -24.118 1.00 96.62 85 LYS A O 1
ATOM 663 N N . SER A 1 86 ? 11.794 -10.062 -25.656 1.00 94.31 86 SER A N 1
ATOM 664 C CA . SER A 1 86 ? 11.361 -8.960 -24.813 1.00 94.31 86 SER A CA 1
ATOM 665 C C . SER A 1 86 ? 10.443 -9.480 -23.706 1.00 94.31 86 SER A C 1
ATOM 667 O O . SER A 1 86 ? 9.518 -10.241 -23.993 1.00 94.31 86 SER A O 1
ATOM 669 N N . PRO A 1 87 ? 10.663 -9.082 -22.447 1.00 90.31 87 PRO A N 1
ATOM 670 C CA . PRO A 1 87 ? 9.781 -9.433 -21.342 1.00 90.31 87 PRO A CA 1
ATOM 671 C C . PRO A 1 87 ? 8.586 -8.478 -21.187 1.00 90.31 87 PRO A C 1
ATOM 673 O O . PRO A 1 87 ? 7.722 -8.766 -20.372 1.00 90.31 87 PRO A O 1
ATOM 676 N N . VAL A 1 88 ? 8.572 -7.335 -21.883 1.00 89.94 88 VAL A N 1
ATOM 677 C CA . VAL A 1 88 ? 7.570 -6.260 -21.728 1.00 89.94 88 VAL A CA 1
ATOM 678 C C . VAL A 1 88 ? 7.251 -5.606 -23.072 1.00 89.94 88 VAL A C 1
ATOM 680 O O . VAL A 1 88 ? 8.051 -5.703 -24.011 1.00 89.94 88 VAL A O 1
ATOM 683 N N . PHE A 1 89 ? 6.123 -4.899 -23.156 1.00 91.06 89 PHE A N 1
ATOM 684 C CA . PHE A 1 89 ? 5.898 -3.931 -24.224 1.00 91.06 89 PHE A CA 1
ATOM 685 C C . PHE A 1 89 ? 6.691 -2.661 -23.923 1.00 91.06 89 PHE A C 1
ATOM 687 O O . PHE A 1 89 ? 6.549 -2.057 -22.858 1.00 91.06 89 PHE A O 1
ATOM 694 N N . GLY A 1 90 ? 7.537 -2.220 -24.847 1.00 91.81 90 GLY A N 1
ATOM 695 C CA . GLY A 1 90 ? 8.386 -1.069 -24.571 1.00 91.81 90 GLY A CA 1
ATOM 696 C C . GLY A 1 90 ? 9.149 -0.547 -25.769 1.00 91.81 90 GLY A C 1
ATOM 697 O O . GLY A 1 90 ? 8.952 -0.982 -26.898 1.00 91.81 90 GLY A O 1
ATOM 698 N N . LYS A 1 91 ? 10.038 0.407 -25.499 1.00 93.88 91 LYS A N 1
ATOM 699 C CA . LYS A 1 91 ? 10.965 0.985 -26.474 1.00 93.88 91 LYS A CA 1
ATOM 700 C C . LYS A 1 91 ? 12.402 0.684 -26.072 1.00 93.88 91 LYS A C 1
ATOM 702 O O . LYS A 1 91 ? 12.755 0.828 -24.902 1.00 93.88 91 LYS A O 1
ATOM 707 N N . ILE A 1 92 ? 13.249 0.335 -27.035 1.00 94.88 92 ILE A N 1
ATOM 708 C CA . ILE A 1 92 ? 14.693 0.218 -26.802 1.00 94.88 92 ILE A CA 1
ATOM 709 C C . ILE A 1 92 ? 15.272 1.623 -26.656 1.00 94.88 92 ILE A C 1
ATOM 711 O O . ILE A 1 92 ? 15.256 2.401 -27.608 1.00 94.88 92 ILE A O 1
ATOM 715 N N . THR A 1 93 ? 15.784 1.961 -25.478 1.00 94.00 93 THR A N 1
ATOM 716 C CA . THR A 1 93 ? 16.314 3.307 -25.199 1.00 94.00 93 THR A CA 1
ATOM 717 C C . THR A 1 93 ? 17.829 3.370 -25.184 1.00 94.00 93 THR A C 1
ATOM 719 O O . THR A 1 93 ? 18.387 4.445 -25.365 1.00 94.00 93 THR A O 1
ATOM 722 N N . GLU A 1 94 ? 18.501 2.238 -24.985 1.00 95.69 94 GLU A N 1
ATOM 723 C CA . GLU A 1 94 ? 19.956 2.195 -24.875 1.00 95.69 94 GLU A CA 1
ATOM 724 C C . GLU A 1 94 ? 20.492 0.811 -25.242 1.00 95.69 94 GLU A C 1
ATOM 726 O O . GLU A 1 94 ? 19.855 -0.212 -24.975 1.00 95.69 94 GLU A O 1
ATOM 731 N N . ILE A 1 95 ? 21.687 0.791 -25.828 1.00 95.44 95 ILE A N 1
ATOM 732 C CA . ILE A 1 95 ? 22.500 -0.408 -26.018 1.00 95.44 95 ILE A CA 1
ATOM 733 C C . ILE A 1 95 ? 23.900 -0.066 -25.506 1.00 95.44 95 ILE A C 1
ATOM 735 O O . ILE A 1 95 ? 24.583 0.771 -26.093 1.00 95.44 95 ILE A O 1
ATOM 739 N N . ASP A 1 96 ? 24.326 -0.720 -24.430 1.00 95.44 96 ASP A N 1
ATOM 740 C CA . ASP A 1 96 ? 25.655 -0.544 -23.845 1.00 95.44 96 ASP A CA 1
ATOM 741 C C . ASP A 1 96 ? 26.565 -1.673 -24.348 1.00 95.44 96 ASP A C 1
ATOM 743 O O . ASP A 1 96 ? 26.433 -2.833 -23.949 1.00 95.44 96 ASP A O 1
ATOM 747 N N . LEU A 1 97 ? 27.486 -1.332 -25.252 1.00 94.69 97 LEU A N 1
ATOM 748 C CA . LEU A 1 97 ? 28.448 -2.277 -25.831 1.00 94.69 97 LEU A CA 1
ATOM 749 C C . LEU A 1 97 ? 29.599 -2.620 -24.877 1.00 94.69 97 LEU A C 1
ATOM 751 O O . LEU A 1 97 ? 30.257 -3.639 -25.070 1.00 94.69 97 LEU A O 1
ATOM 755 N N . THR A 1 98 ? 29.825 -1.810 -23.842 1.00 94.88 98 THR A N 1
ATOM 756 C CA . THR A 1 98 ? 30.844 -2.059 -22.815 1.00 94.88 98 THR A CA 1
ATOM 757 C C . THR A 1 98 ? 30.352 -3.124 -21.840 1.00 94.88 98 THR A C 1
ATOM 759 O O . THR A 1 98 ? 31.071 -4.072 -21.534 1.00 94.88 98 THR A O 1
ATOM 762 N N . LYS A 1 99 ? 29.097 -3.012 -21.386 1.00 94.56 99 LYS A N 1
ATOM 763 C CA . LYS A 1 99 ? 28.465 -3.978 -20.467 1.00 94.56 99 LYS A CA 1
ATOM 764 C C . LYS A 1 99 ? 27.780 -5.138 -21.181 1.00 94.56 99 LYS A C 1
ATOM 766 O O . LYS A 1 99 ? 27.511 -6.167 -20.567 1.00 94.56 99 LYS A O 1
ATOM 771 N N . GLY A 1 100 ? 27.489 -4.992 -22.470 1.00 95.19 100 GLY A N 1
ATOM 772 C CA . GLY A 1 100 ? 26.792 -6.008 -23.249 1.00 95.19 100 GLY A CA 1
ATOM 773 C C . GLY A 1 100 ? 25.307 -6.078 -22.897 1.00 95.19 100 GLY A C 1
ATOM 774 O O . GLY A 1 100 ? 24.731 -7.168 -22.893 1.00 95.19 100 GLY A O 1
ATOM 775 N N . THR A 1 101 ? 24.695 -4.939 -22.567 1.00 97.19 101 THR A N 1
ATOM 776 C CA . THR A 1 101 ? 23.305 -4.843 -22.103 1.00 97.19 101 THR A CA 1
ATOM 777 C C . THR A 1 101 ? 22.435 -4.041 -23.066 1.00 97.19 101 THR A C 1
ATOM 779 O O . THR A 1 101 ? 22.908 -3.143 -23.758 1.00 97.19 101 THR A O 1
ATOM 782 N N . LEU A 1 102 ? 21.138 -4.335 -23.068 1.00 96.19 102 LEU A N 1
ATOM 783 C CA . LEU A 1 102 ? 20.112 -3.561 -23.760 1.00 96.19 102 LEU A CA 1
ATOM 784 C C . LEU A 1 102 ? 19.096 -3.052 -22.738 1.00 96.19 102 LEU A C 1
ATOM 786 O O . LEU A 1 102 ? 18.605 -3.835 -21.926 1.00 96.19 102 LEU A O 1
ATOM 790 N N . THR A 1 103 ? 18.764 -1.764 -22.793 1.00 95.62 103 THR A N 1
ATOM 791 C CA . THR A 1 103 ? 17.767 -1.151 -21.908 1.00 95.62 103 THR A CA 1
ATOM 792 C C . THR A 1 103 ? 16.452 -0.967 -22.654 1.00 95.62 103 THR A C 1
ATOM 794 O O . THR A 1 103 ? 16.393 -0.283 -23.680 1.00 95.62 103 THR A O 1
ATOM 797 N N . LEU A 1 104 ? 15.387 -1.554 -22.113 1.00 93.25 104 LEU A N 1
ATOM 798 C CA . LEU A 1 104 ? 14.008 -1.295 -22.511 1.00 93.25 104 LEU A CA 1
ATOM 799 C C . LEU A 1 104 ? 13.371 -0.308 -21.543 1.00 93.25 104 LEU A C 1
ATOM 801 O O . LEU A 1 104 ? 13.524 -0.447 -20.334 1.00 93.25 104 LEU A O 1
ATOM 805 N N . THR A 1 105 ? 12.618 0.648 -22.067 1.00 90.69 105 THR A N 1
ATOM 806 C CA . THR A 1 105 ? 11.711 1.486 -21.280 1.00 90.69 105 THR A CA 1
ATOM 807 C C . THR A 1 105 ? 10.284 0.997 -21.525 1.00 90.69 105 THR A C 1
ATOM 809 O O . THR A 1 105 ? 9.826 1.011 -22.672 1.00 90.69 105 THR A O 1
ATOM 812 N N . SER A 1 106 ? 9.622 0.506 -20.473 1.00 86.12 106 SER A N 1
ATOM 813 C CA . SER A 1 106 ? 8.272 -0.071 -20.521 1.00 86.12 106 SER A CA 1
ATOM 814 C C . SER A 1 106 ? 7.253 0.983 -20.947 1.00 86.12 106 SER A C 1
ATOM 816 O O . SER A 1 106 ? 7.238 2.088 -20.414 1.00 86.12 106 SER A O 1
ATOM 818 N N . LYS A 1 107 ? 6.403 0.676 -21.928 1.00 81.12 107 LYS A N 1
ATOM 819 C CA . LYS A 1 107 ? 5.311 1.577 -22.331 1.00 81.12 107 LYS A CA 1
ATOM 820 C C . LYS A 1 107 ? 3.994 1.263 -21.630 1.00 81.12 107 LYS A C 1
ATOM 822 O O . LYS A 1 107 ? 3.157 2.151 -21.546 1.00 81.12 107 LYS A O 1
ATOM 827 N N . GLU A 1 108 ? 3.820 0.041 -21.133 1.00 67.88 108 GLU A N 1
ATOM 828 C CA . GLU A 1 108 ? 2.633 -0.371 -20.367 1.00 67.88 108 GLU A CA 1
ATOM 829 C C . GLU A 1 108 ? 2.505 0.396 -19.048 1.00 67.88 108 GLU A C 1
ATOM 831 O O . GLU A 1 108 ? 1.404 0.700 -18.606 1.00 67.88 108 GLU A O 1
ATOM 836 N N . GLU A 1 109 ? 3.635 0.764 -18.451 1.00 63.09 109 GLU A N 1
ATOM 837 C CA . GLU A 1 109 ? 3.686 1.431 -17.147 1.00 63.09 109 GLU A CA 1
ATOM 838 C C . GLU A 1 109 ? 3.688 2.964 -17.255 1.00 63.09 109 GLU A C 1
ATOM 840 O O . GLU A 1 109 ? 3.672 3.661 -16.245 1.00 63.09 109 GLU A O 1
ATOM 845 N N . ALA A 1 110 ? 3.717 3.511 -18.475 1.00 62.03 110 ALA A N 1
ATOM 846 C CA . ALA A 1 110 ? 3.652 4.949 -18.699 1.00 62.03 110 ALA A CA 1
ATOM 847 C C . ALA A 1 110 ? 2.187 5.392 -18.768 1.00 62.03 110 ALA A C 1
ATOM 849 O O . ALA A 1 110 ? 1.483 5.098 -19.734 1.00 62.03 110 ALA A O 1
ATOM 850 N N . GLY A 1 111 ? 1.725 6.139 -17.769 1.00 72.25 111 GLY A N 1
ATOM 851 C CA . GLY A 1 111 ? 0.316 6.508 -17.686 1.00 72.25 111 GLY A CA 1
ATOM 852 C C . GLY A 1 111 ? 0.032 7.674 -16.755 1.00 72.25 111 GLY A C 1
ATOM 853 O O . GLY A 1 111 ? 0.934 8.312 -16.213 1.00 72.25 111 GLY A O 1
ATOM 854 N N . LYS A 1 112 ? -1.259 7.960 -16.599 1.00 79.62 112 LYS A N 1
ATOM 855 C CA . LYS A 1 112 ? -1.765 8.861 -15.568 1.00 79.62 112 LYS A CA 1
ATOM 856 C C . LYS A 1 112 ? -2.516 8.033 -14.544 1.00 79.62 112 LYS A C 1
ATOM 858 O O . LYS A 1 112 ? -3.516 7.406 -14.888 1.00 79.62 112 LYS A O 1
ATOM 863 N N . GLU A 1 113 ? -2.048 8.055 -13.312 1.00 85.75 113 GLU A N 1
ATOM 864 C CA . GLU A 1 113 ? -2.759 7.481 -12.183 1.00 85.75 113 GLU A CA 1
ATOM 865 C C . GLU A 1 113 ? -3.577 8.571 -11.498 1.00 85.75 113 GLU A C 1
ATOM 867 O O . GLU A 1 113 ? -3.143 9.716 -11.373 1.00 85.75 113 GLU A O 1
ATOM 872 N N . LYS A 1 114 ? -4.791 8.226 -11.076 1.00 89.94 114 LYS A N 1
ATOM 873 C CA . LYS A 1 114 ? -5.675 9.133 -10.349 1.00 89.94 114 LYS A CA 1
ATOM 874 C C . LYS A 1 114 ? -5.836 8.624 -8.929 1.00 89.94 114 LYS A C 1
ATOM 876 O O . LYS A 1 114 ? -6.517 7.627 -8.709 1.00 89.94 114 LYS A O 1
ATOM 881 N N . ILE A 1 115 ? -5.266 9.349 -7.977 1.00 90.56 115 ILE A N 1
ATOM 882 C CA . ILE A 1 115 ? -5.435 9.075 -6.554 1.00 90.56 115 ILE A CA 1
ATOM 883 C C . ILE A 1 115 ? -6.747 9.721 -6.121 1.00 90.56 115 ILE A C 1
ATOM 885 O O . ILE A 1 115 ? -6.911 10.944 -6.184 1.00 90.56 115 ILE A O 1
ATOM 889 N N . LYS A 1 116 ? -7.697 8.886 -5.709 1.00 93.00 116 LYS A N 1
ATOM 890 C CA . LYS A 1 116 ? -9.019 9.306 -5.243 1.00 93.00 116 LYS A CA 1
ATOM 891 C C . LYS A 1 116 ? -9.088 9.342 -3.723 1.00 93.00 116 LYS A C 1
ATOM 893 O O . LYS A 1 116 ? -8.406 8.572 -3.047 1.00 93.00 116 LYS A O 1
ATOM 898 N N . SER A 1 117 ? -9.960 10.195 -3.199 1.00 92.44 117 SER A N 1
ATOM 899 C CA . SER A 1 117 ? -10.326 10.149 -1.791 1.00 92.44 117 SER A CA 1
ATOM 900 C C . SER A 1 117 ? -11.120 8.884 -1.499 1.00 92.44 117 SER A C 1
ATOM 902 O O . SER A 1 117 ? -12.062 8.548 -2.213 1.00 92.44 117 SER A O 1
ATOM 904 N N . GLN A 1 118 ? -10.766 8.209 -0.414 1.00 90.69 118 GLN A N 1
ATOM 905 C CA . GLN A 1 118 ? -11.514 7.063 0.102 1.00 90.69 118 GLN A CA 1
ATOM 906 C C . GLN A 1 118 ? -12.554 7.456 1.156 1.00 90.69 118 GLN A C 1
ATOM 908 O O . GLN A 1 118 ? -13.334 6.628 1.618 1.00 90.69 118 GLN A O 1
ATOM 913 N N . VAL A 1 119 ? -12.556 8.733 1.534 1.00 91.50 119 VAL A N 1
ATOM 914 C CA . VAL A 1 119 ? -13.304 9.286 2.659 1.00 91.50 119 VAL A CA 1
ATOM 915 C C . VAL A 1 119 ? -13.906 10.630 2.281 1.00 91.50 119 VAL A C 1
ATOM 917 O O . VAL A 1 119 ? -13.403 11.333 1.400 1.00 91.50 119 VAL A O 1
ATOM 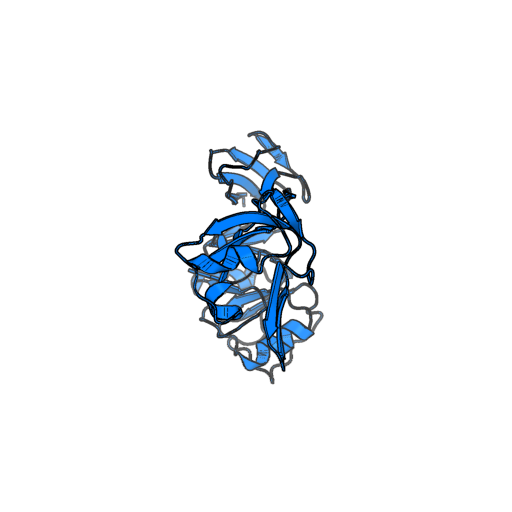920 N N . ASN A 1 120 ? -14.973 11.001 2.976 1.00 92.56 120 ASN A N 1
ATOM 921 C CA . ASN A 1 120 ? -15.481 12.362 2.925 1.00 92.56 120 ASN A CA 1
ATOM 922 C C . ASN A 1 120 ? -14.605 13.250 3.814 1.00 92.56 120 ASN A C 1
ATOM 924 O O . ASN A 1 120 ? -14.139 12.823 4.872 1.00 92.56 120 ASN A O 1
ATOM 928 N N . GLY A 1 121 ? -14.380 14.489 3.396 1.00 94.38 121 GLY A N 1
ATOM 929 C CA . GLY A 1 121 ? -13.570 15.408 4.179 1.00 94.38 121 GLY A CA 1
ATOM 930 C C . GLY A 1 121 ? -13.440 16.779 3.549 1.00 94.38 121 GLY A C 1
ATOM 931 O O . GLY A 1 121 ? -14.099 17.111 2.564 1.00 94.38 121 GLY A O 1
ATOM 932 N N . ARG A 1 122 ? -12.553 17.579 4.125 1.00 96.69 122 ARG A N 1
ATOM 933 C CA . ARG A 1 122 ? -12.221 18.915 3.647 1.00 96.69 122 ARG A CA 1
ATOM 934 C C . ARG A 1 122 ? -10.719 19.040 3.474 1.00 96.69 122 ARG A C 1
ATOM 936 O O . ARG A 1 122 ? -9.958 18.663 4.362 1.00 96.69 122 ARG A O 1
ATOM 943 N N . VAL A 1 123 ? -10.277 19.591 2.351 1.00 97.38 123 VAL A N 1
ATOM 944 C CA . VAL A 1 123 ? -8.855 19.840 2.107 1.00 97.38 123 VAL A CA 1
ATOM 945 C C . VAL A 1 123 ? -8.356 20.861 3.122 1.00 97.38 123 VAL A C 1
ATOM 947 O O . VAL A 1 123 ? -8.764 22.022 3.114 1.00 97.38 123 VAL A O 1
ATOM 950 N N . LYS A 1 124 ? -7.471 20.423 4.013 1.00 97.06 124 LYS A N 1
ATOM 951 C CA . LYS A 1 124 ? -6.931 21.239 5.100 1.00 97.06 124 LYS A CA 1
ATOM 952 C C . LYS A 1 124 ? -5.703 22.013 4.648 1.00 97.06 124 LYS A C 1
ATOM 954 O O . LYS A 1 124 ? -5.583 23.199 4.934 1.00 97.06 124 LYS A O 1
ATOM 959 N N . ASN A 1 125 ? -4.793 21.334 3.958 1.00 97.31 125 ASN A N 1
ATOM 960 C CA . ASN A 1 125 ? -3.521 21.901 3.539 1.00 97.31 125 ASN A CA 1
ATOM 961 C C . ASN A 1 125 ? -2.980 21.177 2.300 1.00 97.31 125 ASN A C 1
ATOM 963 O O . ASN A 1 125 ? -3.226 19.986 2.106 1.00 97.31 125 ASN A O 1
ATOM 967 N N . ILE A 1 126 ? -2.223 21.894 1.473 1.00 96.44 126 ILE A N 1
ATOM 968 C CA . ILE A 1 126 ? -1.518 21.340 0.314 1.00 96.44 126 ILE A CA 1
ATOM 969 C C . ILE A 1 126 ? -0.093 21.893 0.321 1.00 96.44 126 ILE A C 1
ATOM 971 O O . ILE A 1 126 ? 0.124 23.103 0.301 1.00 96.44 126 ILE A O 1
ATOM 975 N N . THR A 1 127 ? 0.885 20.994 0.315 1.00 94.25 127 THR A N 1
ATOM 976 C CA . THR A 1 127 ? 2.311 21.307 0.174 1.00 94.25 127 THR A CA 1
ATOM 977 C C . THR A 1 127 ? 2.854 20.714 -1.129 1.00 94.25 127 THR A C 1
ATOM 979 O O . THR A 1 127 ? 2.113 20.134 -1.918 1.00 94.25 127 THR A O 1
ATOM 982 N N . LYS A 1 128 ? 4.166 20.829 -1.373 1.00 91.38 128 LYS A N 1
ATOM 983 C CA . LYS A 1 128 ? 4.800 20.208 -2.550 1.00 91.38 128 LYS A CA 1
ATOM 984 C C . LYS A 1 128 ? 4.803 18.677 -2.511 1.00 91.38 128 LYS A C 1
ATOM 986 O O . LYS A 1 128 ? 4.934 18.064 -3.560 1.00 91.38 128 LYS A O 1
ATOM 991 N N . THR A 1 129 ? 4.727 18.080 -1.323 1.00 90.75 129 THR A N 1
ATOM 992 C CA . THR A 1 129 ? 4.939 16.638 -1.118 1.00 90.75 129 THR A CA 1
ATOM 993 C C . THR A 1 129 ? 3.793 15.954 -0.382 1.00 90.75 129 THR A C 1
ATOM 995 O O . THR A 1 129 ? 3.752 14.727 -0.334 1.00 90.75 129 THR A O 1
ATOM 998 N N . VAL A 1 130 ? 2.870 16.718 0.205 1.00 93.62 130 VAL A N 1
ATOM 999 C CA . VAL A 1 130 ? 1.764 16.201 1.018 1.00 93.62 130 VAL A CA 1
ATOM 1000 C C . VAL A 1 130 ? 0.492 17.009 0.775 1.00 93.62 130 VAL A C 1
ATOM 1002 O O . VAL A 1 130 ? 0.524 18.240 0.830 1.00 93.62 130 VAL A O 1
ATOM 1005 N N . LEU A 1 131 ? -0.620 16.307 0.563 1.00 95.38 131 LEU 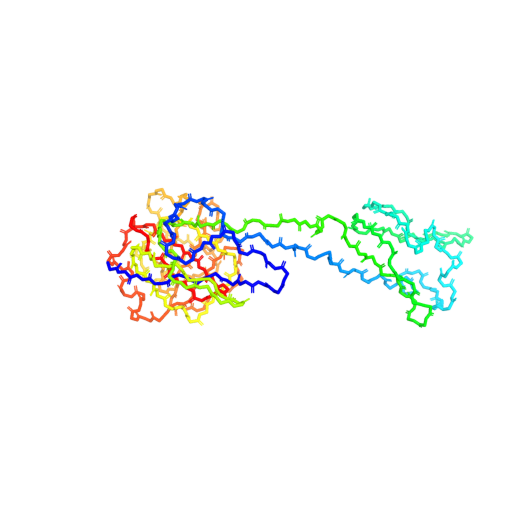A N 1
ATOM 1006 C CA . LEU A 1 131 ? -1.986 16.819 0.665 1.00 95.38 131 LEU A CA 1
ATOM 1007 C C . LEU A 1 131 ? -2.612 16.292 1.958 1.00 95.38 131 LEU A C 1
ATOM 1009 O O . LEU A 1 131 ? -2.547 15.096 2.242 1.00 95.38 131 LEU A O 1
ATOM 1013 N N . GLU A 1 132 ? -3.231 17.178 2.730 1.00 95.62 132 GLU A N 1
ATOM 1014 C CA . GLU A 1 132 ? -3.888 16.850 3.994 1.00 95.62 132 GLU A CA 1
ATOM 1015 C C . GLU A 1 132 ? -5.403 17.027 3.874 1.00 95.62 132 GLU A C 1
ATOM 1017 O O . GLU A 1 132 ? -5.887 18.113 3.538 1.00 95.62 132 GLU A O 1
ATOM 1022 N N . LEU A 1 133 ? -6.155 15.975 4.200 1.00 95.50 133 LEU A N 1
ATOM 1023 C CA . LEU A 1 133 ? -7.605 16.036 4.365 1.00 95.50 133 LEU A CA 1
ATOM 1024 C C . LEU A 1 133 ? -7.960 16.031 5.849 1.00 95.50 133 LEU A C 1
ATOM 1026 O O . LEU A 1 133 ? -7.520 15.155 6.590 1.00 95.50 133 LEU A O 1
ATOM 1030 N N . GLU A 1 134 ? -8.786 16.981 6.270 1.00 95.25 134 GLU A N 1
ATOM 1031 C CA . GLU A 1 134 ? -9.525 16.899 7.525 1.00 95.25 134 GLU A CA 1
ATOM 1032 C C . GLU A 1 134 ? -10.752 16.008 7.313 1.00 95.25 134 GLU A C 1
ATOM 1034 O O . GLU A 1 134 ? -11.561 16.265 6.421 1.00 95.25 134 GLU A O 1
ATOM 1039 N N . VAL A 1 135 ? -10.883 14.961 8.120 1.00 93.00 135 VAL A N 1
ATOM 1040 C CA . VAL A 1 135 ? -11.944 13.953 8.007 1.00 93.00 135 VAL A CA 1
ATOM 1041 C C . VAL A 1 135 ? -12.608 13.739 9.360 1.00 93.00 135 VAL A C 1
ATOM 1043 O O . VAL A 1 135 ? -12.001 13.974 10.410 1.00 93.00 135 VAL A O 1
ATOM 1046 N N . GLU A 1 136 ? -13.851 13.276 9.338 1.00 90.25 136 GLU A N 1
ATOM 1047 C CA . GLU A 1 136 ? -14.524 12.784 10.537 1.00 90.25 136 GLU A CA 1
ATOM 1048 C C . GLU A 1 136 ? -14.097 11.337 10.788 1.00 90.25 136 GLU A C 1
ATOM 1050 O O . GLU A 1 136 ? -14.164 10.500 9.891 1.00 90.25 136 GLU A O 1
ATOM 1055 N N . GLY A 1 137 ? -13.588 11.069 11.989 1.00 90.06 137 GLY A N 1
ATOM 1056 C CA . GLY A 1 137 ? -13.081 9.754 12.370 1.00 90.06 137 GLY A CA 1
ATOM 1057 C C . GLY A 1 137 ? -11.824 9.840 13.223 1.00 90.06 137 GLY A C 1
ATOM 1058 O O . GLY A 1 137 ? -11.444 10.915 13.707 1.00 90.06 137 GLY A O 1
ATOM 1059 N N . GLU A 1 138 ? -11.161 8.702 13.398 1.00 92.94 138 GLU A N 1
ATOM 1060 C CA . GLU A 1 138 ? -9.930 8.587 14.182 1.00 92.94 138 GLU A CA 1
ATOM 1061 C C . GLU A 1 138 ? -8.774 8.098 13.321 1.00 92.94 138 GLU A C 1
ATOM 1063 O O . GLU A 1 138 ? -8.915 7.167 12.534 1.00 92.94 138 GLU A O 1
ATOM 1068 N N . VAL A 1 139 ? -7.614 8.737 13.465 1.00 93.75 139 VAL A N 1
ATOM 1069 C CA . VAL A 1 139 ? -6.389 8.338 12.769 1.00 93.75 139 VAL A CA 1
ATOM 1070 C C . VAL A 1 139 ? -5.362 7.919 13.804 1.00 93.75 139 VAL A C 1
ATOM 1072 O O . VAL A 1 139 ? -4.930 8.721 14.633 1.00 93.75 139 VAL A O 1
ATOM 1075 N N . PHE A 1 140 ? -4.936 6.665 13.723 1.00 94.62 140 PHE A N 1
ATOM 1076 C CA . PHE A 1 140 ? -3.879 6.109 14.550 1.00 94.62 140 PHE A CA 1
ATOM 1077 C C . PHE A 1 140 ? -2.592 5.955 13.739 1.00 94.62 140 PHE A C 1
ATOM 1079 O O . PHE A 1 140 ? -2.608 5.570 12.568 1.00 94.62 140 PHE A O 1
ATOM 1086 N N . GLY A 1 141 ? -1.456 6.234 14.377 1.00 93.88 141 GLY A N 1
ATOM 1087 C CA . GLY A 1 141 ? -0.149 5.886 13.828 1.00 93.88 141 GLY A CA 1
ATOM 1088 C C . GLY A 1 141 ? 0.132 4.396 14.010 1.00 93.88 141 GLY A C 1
ATOM 1089 O O . GLY A 1 141 ? -0.129 3.840 15.077 1.00 93.88 141 GLY A O 1
ATOM 1090 N N . ILE A 1 142 ? 0.689 3.747 12.990 1.00 95.19 142 ILE A N 1
ATOM 1091 C CA . ILE A 1 142 ? 1.113 2.340 13.081 1.00 95.19 142 ILE A CA 1
ATOM 1092 C C . ILE A 1 142 ? 2.629 2.251 13.305 1.00 95.19 142 ILE A C 1
ATOM 1094 O O . ILE A 1 142 ? 3.390 3.133 12.903 1.00 95.19 142 ILE A O 1
ATOM 1098 N N . LEU A 1 143 ? 3.085 1.163 13.923 1.00 95.44 143 LEU A N 1
ATOM 1099 C CA . LEU A 1 143 ? 4.509 0.898 14.151 1.00 95.44 143 LEU A CA 1
ATOM 1100 C C . LEU A 1 143 ? 5.189 0.376 12.882 1.00 95.44 143 LEU A C 1
ATOM 1102 O O . LEU A 1 143 ? 6.307 0.773 12.553 1.00 95.44 143 LEU A O 1
ATOM 1106 N N . TYR A 1 144 ? 4.502 -0.514 12.172 1.00 94.38 144 TYR A N 1
ATOM 1107 C CA . TYR A 1 144 ? 4.975 -1.146 10.948 1.00 94.38 144 TYR A CA 1
ATOM 1108 C C . TYR A 1 144 ? 3.782 -1.509 10.067 1.00 94.38 144 TYR A C 1
ATOM 1110 O O . TYR A 1 144 ? 2.682 -1.711 10.575 1.00 94.38 144 TYR A O 1
ATOM 1118 N N . GLY A 1 145 ? 3.992 -1.615 8.762 1.00 93.44 145 GLY A N 1
ATOM 1119 C CA . GLY A 1 145 ? 2.977 -2.111 7.850 1.00 93.44 145 GLY A CA 1
ATOM 1120 C C . GLY A 1 145 ? 3.588 -2.595 6.544 1.00 93.44 145 GLY A C 1
ATOM 1121 O O . GLY A 1 145 ? 4.652 -2.126 6.135 1.00 93.44 145 GLY A O 1
ATOM 1122 N N . LYS A 1 146 ? 2.907 -3.540 5.900 1.00 94.56 146 LYS A N 1
ATOM 1123 C CA . LYS A 1 146 ? 3.270 -4.093 4.597 1.00 94.56 146 LYS A CA 1
ATOM 1124 C C . LYS A 1 146 ? 2.012 -4.294 3.752 1.00 94.56 146 LYS A C 1
ATOM 1126 O O . LYS A 1 146 ? 0.955 -4.600 4.291 1.00 94.56 146 LYS A O 1
ATOM 1131 N N . GLY A 1 147 ? 2.159 -4.174 2.438 1.00 92.25 147 GLY A N 1
ATOM 1132 C CA . GLY A 1 147 ? 1.069 -4.319 1.476 1.00 92.25 147 GLY A CA 1
ATOM 1133 C C . GLY A 1 147 ? 0.496 -2.974 1.045 1.00 92.25 147 GLY A C 1
ATOM 1134 O O . GLY A 1 147 ? 1.058 -1.920 1.354 1.00 92.25 147 GLY A O 1
ATOM 1135 N N . GLU A 1 148 ? -0.590 -3.042 0.290 1.00 91.81 148 GLU A N 1
ATOM 1136 C CA . GLU A 1 148 ? -1.290 -1.888 -0.270 1.00 91.81 148 GLU A CA 1
ATOM 1137 C C . GLU A 1 148 ? -2.339 -1.299 0.685 1.00 91.81 148 GLU A C 1
ATOM 1139 O O . GLU A 1 148 ? -2.637 -1.854 1.745 1.00 91.81 148 GLU A O 1
ATOM 1144 N N . ASP A 1 149 ? -2.872 -0.137 0.313 1.00 93.12 149 ASP A N 1
ATOM 1145 C CA . ASP A 1 149 ? -3.956 0.512 1.041 1.00 93.12 149 ASP A CA 1
ATOM 1146 C C . ASP A 1 149 ? -5.263 -0.278 0.827 1.00 93.12 149 ASP A C 1
ATOM 1148 O O . ASP A 1 149 ? -5.695 -0.468 -0.309 1.00 93.12 149 ASP A O 1
ATOM 1152 N N . VAL A 1 150 ? -5.925 -0.701 1.908 1.00 95.25 150 VAL A N 1
ATOM 1153 C CA . VAL A 1 150 ? -7.173 -1.488 1.842 1.00 95.25 150 VAL A CA 1
ATOM 1154 C C . VAL A 1 150 ? -8.228 -0.973 2.802 1.00 95.25 150 VAL A C 1
ATOM 1156 O O . VAL A 1 150 ? -7.919 -0.495 3.893 1.00 95.25 150 VAL A O 1
ATOM 1159 N N . ILE A 1 151 ? -9.488 -1.094 2.397 1.00 95.12 151 ILE A N 1
ATOM 1160 C CA . ILE A 1 151 ? -10.646 -0.697 3.196 1.00 95.12 151 ILE A CA 1
ATOM 1161 C C . ILE A 1 151 ? -11.483 -1.929 3.475 1.00 95.12 151 ILE A C 1
ATOM 1163 O O . ILE A 1 151 ? -11.706 -2.738 2.576 1.00 95.12 151 ILE A O 1
ATOM 1167 N N . GLY A 1 152 ? -11.959 -2.042 4.705 1.00 94.81 152 GLY A N 1
ATOM 1168 C CA . GLY A 1 152 ? -12.850 -3.115 5.098 1.00 94.81 152 GLY A CA 1
ATOM 1169 C C . GLY A 1 152 ? -13.489 -2.873 6.452 1.00 94.81 152 GLY A C 1
ATOM 1170 O O . GLY A 1 152 ? -13.135 -1.943 7.180 1.00 94.81 152 GLY A O 1
ATOM 1171 N N . ARG A 1 153 ? -14.452 -3.721 6.793 1.00 95.25 153 ARG A N 1
ATOM 1172 C CA . ARG A 1 153 ? -15.110 -3.689 8.101 1.00 95.25 153 ARG A CA 1
ATOM 1173 C C . ARG A 1 153 ? -14.196 -4.284 9.169 1.00 95.25 153 ARG A C 1
ATOM 1175 O O . ARG A 1 153 ? -13.716 -5.400 9.002 1.00 95.25 153 ARG A O 1
ATOM 1182 N N . LEU A 1 154 ? -13.981 -3.581 10.277 1.00 95.56 154 LEU A N 1
ATOM 1183 C CA . LEU A 1 154 ? -13.186 -4.091 11.391 1.00 95.56 154 LEU A CA 1
ATOM 1184 C C . LEU A 1 154 ? -13.906 -5.241 12.089 1.00 95.56 154 LEU A C 1
ATOM 1186 O O . LEU A 1 154 ? -15.017 -5.071 12.591 1.00 95.56 154 LEU A O 1
ATOM 1190 N N . VAL A 1 155 ? -13.237 -6.382 12.190 1.00 94.38 155 VAL A N 1
ATOM 1191 C CA . VAL A 1 155 ? -13.693 -7.535 12.963 1.00 94.38 155 VAL A CA 1
ATOM 1192 C C . VAL A 1 155 ? -12.595 -7.907 13.948 1.00 94.38 155 VAL A C 1
ATOM 1194 O O . VAL A 1 155 ? -11.447 -8.146 13.574 1.00 94.38 155 VAL A O 1
ATOM 1197 N N . LEU A 1 156 ? -12.941 -7.937 15.232 1.00 92.50 156 LEU A N 1
ATOM 1198 C CA . LEU A 1 156 ? -12.028 -8.415 16.263 1.00 92.50 156 LEU A CA 1
ATOM 1199 C C . LEU A 1 156 ? -12.037 -9.940 16.268 1.00 92.50 156 LEU A C 1
ATOM 1201 O O . LEU A 1 156 ? -13.103 -10.556 16.280 1.00 92.50 156 LEU A O 1
ATOM 1205 N N . ALA A 1 157 ? -10.855 -10.544 16.303 1.00 90.19 157 ALA A N 1
ATOM 1206 C CA . ALA A 1 157 ? -10.745 -11.974 16.521 1.00 90.19 157 ALA A CA 1
ATOM 1207 C C . ALA A 1 157 ? -11.308 -12.349 17.908 1.00 90.19 157 ALA A C 1
ATOM 1209 O O . ALA A 1 157 ? -11.138 -11.595 18.871 1.00 90.19 157 ALA A O 1
ATOM 1210 N N . PRO A 1 158 ? -11.938 -13.528 18.043 1.00 81.56 158 PRO A N 1
ATOM 1211 C CA . PRO A 1 158 ? -12.537 -13.968 19.305 1.00 81.56 158 PRO A CA 1
ATOM 1212 C C . PRO A 1 158 ? -11.496 -14.242 20.401 1.00 81.56 158 PRO A C 1
ATOM 1214 O O . PRO A 1 158 ? -11.825 -14.258 21.586 1.00 81.56 158 PRO A O 1
ATOM 1217 N N . LYS A 1 159 ? -10.236 -14.473 20.015 1.00 85.88 159 LYS A N 1
ATOM 1218 C CA . LYS A 1 159 ? -9.107 -14.754 20.905 1.00 85.88 159 LYS A CA 1
ATOM 1219 C C . LYS A 1 159 ? -7.955 -13.801 20.612 1.00 85.88 159 LYS A C 1
ATOM 1221 O O . LYS A 1 159 ? -7.823 -13.292 19.504 1.00 85.88 159 LYS A O 1
ATOM 1226 N N . GLU A 1 160 ? -7.078 -13.616 21.597 1.00 87.69 160 GLU A N 1
ATOM 1227 C CA . GLU A 1 160 ? -5.875 -12.787 21.440 1.00 87.69 160 GLU A CA 1
ATOM 1228 C C . GLU A 1 160 ? -4.878 -13.370 20.429 1.00 87.69 160 GLU A C 1
ATOM 1230 O O . GLU A 1 160 ? -4.146 -12.625 19.782 1.00 87.69 160 GLU A O 1
ATOM 1235 N N . SER A 1 161 ? -4.848 -14.696 20.294 1.00 92.12 161 SER A N 1
ATOM 1236 C CA . SER A 1 161 ? -3.999 -15.411 19.348 1.00 92.12 161 SER A CA 1
ATOM 1237 C C . SER A 1 161 ? -4.873 -16.223 18.410 1.00 92.12 161 SER A C 1
ATOM 1239 O O . SER A 1 161 ? -5.636 -17.065 18.877 1.00 92.12 161 SER A O 1
ATOM 1241 N N . LEU A 1 162 ? -4.743 -15.967 17.110 1.00 91.19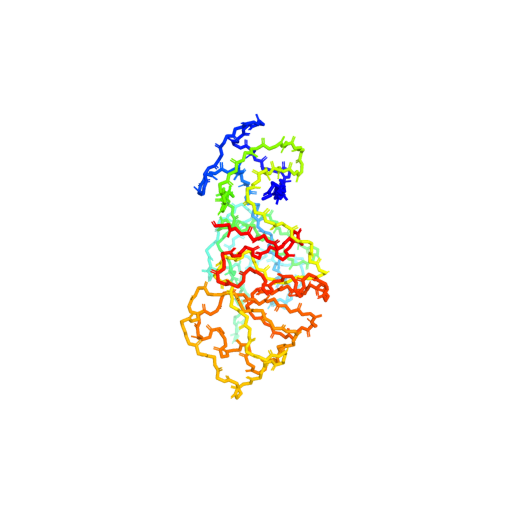 162 LEU A N 1
ATOM 1242 C CA . LEU A 1 162 ? -5.544 -16.591 16.065 1.00 91.19 162 LEU A CA 1
ATOM 1243 C C . LEU A 1 162 ? -4.719 -17.639 15.312 1.00 91.19 162 LEU A C 1
ATOM 1245 O O . LEU A 1 162 ? -3.688 -17.307 14.717 1.00 91.19 162 LEU A O 1
ATOM 1249 N N . GLY A 1 163 ? -5.172 -18.888 15.346 1.00 90.38 163 GLY A N 1
ATOM 1250 C CA . GLY A 1 163 ? -4.597 -20.033 14.644 1.00 90.38 163 GLY A CA 1
ATOM 1251 C C . GLY A 1 163 ? -5.586 -20.705 13.689 1.00 90.38 163 GLY A C 1
ATOM 1252 O O . GLY A 1 163 ? -6.763 -20.360 13.620 1.00 90.38 163 GLY A O 1
ATOM 1253 N N . ILE A 1 164 ? -5.104 -21.691 12.928 1.00 86.62 164 ILE A N 1
ATOM 1254 C CA . ILE A 1 164 ? -5.878 -22.324 11.844 1.00 86.62 164 ILE A CA 1
ATOM 1255 C C . ILE A 1 164 ? -7.165 -23.031 12.310 1.00 86.62 164 ILE A C 1
ATOM 1257 O O . ILE A 1 164 ? -8.157 -23.063 11.575 1.00 86.62 164 ILE A O 1
ATOM 1261 N N . LEU A 1 165 ? -7.149 -23.565 13.536 1.00 83.25 165 LEU A N 1
ATOM 1262 C CA . LEU A 1 165 ? -8.266 -24.286 14.158 1.00 83.25 165 LEU A CA 1
ATOM 1263 C C . LEU A 1 165 ? -9.314 -23.362 14.781 1.00 83.25 165 LEU A C 1
ATOM 1265 O O . LEU A 1 165 ? -10.333 -23.851 15.255 1.00 83.25 165 LEU A O 1
ATOM 1269 N N . ASP A 1 166 ? -9.060 -22.055 14.831 1.00 85.06 166 ASP A N 1
ATOM 1270 C CA . ASP A 1 166 ? -10.038 -21.129 15.377 1.00 85.06 166 ASP A CA 1
ATOM 1271 C C . ASP A 1 166 ? -11.158 -20.898 14.363 1.00 85.06 166 ASP A C 1
ATOM 1273 O O . ASP A 1 166 ? -10.923 -20.578 13.187 1.00 85.06 166 ASP A O 1
ATOM 1277 N N . ASP A 1 167 ? -12.384 -21.072 14.842 1.00 78.38 167 ASP A N 1
ATOM 1278 C CA . ASP A 1 167 ? -13.586 -20.783 14.083 1.00 78.38 167 ASP A CA 1
ATOM 1279 C C . ASP A 1 167 ? -13.858 -19.281 14.121 1.00 78.38 167 ASP A C 1
ATOM 1281 O O . ASP A 1 167 ? -13.907 -18.639 15.173 1.00 78.38 167 ASP A O 1
ATOM 1285 N N . LEU A 1 168 ? -13.982 -18.718 12.926 1.00 79.25 168 LEU A N 1
ATOM 1286 C CA . LEU A 1 168 ? -14.324 -17.328 12.701 1.00 79.25 168 LEU A CA 1
ATOM 1287 C C . LEU A 1 168 ? -15.780 -17.306 12.263 1.00 79.25 168 LEU A C 1
ATOM 1289 O O . LEU A 1 168 ? -16.104 -17.691 11.142 1.00 79.25 168 LEU A O 1
ATOM 1293 N N . GLU A 1 169 ? -16.655 -16.922 13.183 1.00 69.56 169 GLU A N 1
ATOM 1294 C CA . GLU A 1 169 ? -18.089 -16.854 12.932 1.00 69.56 169 GLU A CA 1
ATOM 1295 C C . GLU A 1 169 ? -18.459 -15.552 12.212 1.00 69.56 169 GLU A C 1
ATOM 1297 O O . GLU A 1 169 ? -17.979 -14.472 12.562 1.00 69.56 169 GLU A O 1
ATOM 1302 N N . GLY A 1 170 ? -19.361 -15.652 11.235 1.00 70.12 170 GLY A N 1
ATOM 1303 C CA . GLY A 1 170 ? -19.903 -14.510 10.501 1.00 70.12 170 GLY A CA 1
ATOM 1304 C C . GLY A 1 170 ? -19.281 -14.286 9.121 1.00 70.12 170 GLY A C 1
ATOM 1305 O O . GLY A 1 170 ? -18.436 -15.043 8.649 1.00 70.12 170 GLY A O 1
ATOM 1306 N N . GLU A 1 171 ? -19.761 -13.239 8.455 1.00 76.25 171 GLU A N 1
ATOM 1307 C CA . GLU A 1 171 ? -19.307 -12.832 7.126 1.00 76.25 171 GLU A CA 1
ATOM 1308 C C . GLU A 1 171 ? -17.965 -12.094 7.235 1.00 76.25 171 GLU A C 1
ATOM 1310 O O . GLU A 1 171 ? -17.871 -11.032 7.856 1.00 76.25 171 GLU A O 1
ATOM 1315 N N . MET A 1 172 ? -16.923 -12.699 6.661 1.00 86.81 172 MET A N 1
ATOM 1316 C CA . MET A 1 172 ? -15.546 -12.184 6.680 1.00 86.81 172 MET A CA 1
ATOM 1317 C C . MET A 1 172 ? -15.142 -11.518 5.363 1.00 86.81 172 MET A C 1
ATOM 1319 O O . MET A 1 172 ? -14.049 -10.951 5.268 1.00 86.81 172 MET A O 1
ATOM 1323 N N . GLU A 1 173 ? -16.017 -11.564 4.365 1.00 89.56 173 GLU A N 1
ATOM 1324 C CA . GLU A 1 173 ? -15.791 -10.925 3.081 1.00 89.56 173 GLU A CA 1
ATOM 1325 C C . GLU A 1 173 ? -15.655 -9.409 3.281 1.00 89.56 173 GLU A C 1
ATOM 1327 O O . GLU A 1 173 ? -16.378 -8.803 4.074 1.00 89.56 173 GLU A O 1
ATOM 1332 N N . GLU A 1 174 ? -14.671 -8.796 2.617 1.00 92.75 174 GLU A N 1
ATOM 1333 C CA . GLU A 1 174 ? -14.417 -7.350 2.697 1.00 92.75 174 GLU A CA 1
ATOM 1334 C C . GLU A 1 174 ? -14.083 -6.852 4.124 1.00 92.75 174 GLU A C 1
ATOM 1336 O O . GLU A 1 174 ? -14.244 -5.671 4.448 1.00 92.75 174 GLU A O 1
ATOM 1341 N N . SER A 1 175 ? -13.601 -7.739 5.001 1.00 95.50 175 SER A N 1
ATOM 1342 C CA . SER A 1 175 ? -13.274 -7.406 6.391 1.00 95.50 175 SER A CA 1
ATOM 1343 C C . SER A 1 175 ? -11.782 -7.166 6.629 1.00 95.50 175 SER A C 1
ATOM 1345 O O . SER A 1 175 ? -10.912 -7.568 5.853 1.00 95.50 175 SER A O 1
ATOM 1347 N N . ILE A 1 176 ? -11.483 -6.496 7.738 1.00 96.88 176 ILE A N 1
ATOM 1348 C CA . ILE A 1 176 ? -10.145 -6.351 8.300 1.00 96.88 176 ILE A CA 1
ATOM 1349 C C . ILE A 1 176 ? -10.143 -7.014 9.673 1.00 96.88 176 ILE A C 1
ATOM 1351 O O . ILE A 1 176 ? -10.873 -6.588 10.570 1.00 96.88 176 ILE A O 1
ATOM 1355 N N . ILE A 1 177 ? -9.300 -8.031 9.851 1.00 95.81 177 ILE A N 1
ATOM 1356 C CA . ILE A 1 177 ? -9.230 -8.784 11.106 1.00 95.81 177 ILE A CA 1
ATOM 1357 C C . ILE A 1 177 ? -8.197 -8.166 12.042 1.00 95.81 177 ILE A C 1
ATOM 1359 O O . ILE A 1 177 ? -7.032 -8.009 11.675 1.00 95.81 177 ILE A O 1
ATOM 1363 N N . ALA A 1 178 ? -8.597 -7.878 13.279 1.00 95.94 178 ALA A N 1
ATOM 1364 C CA . ALA A 1 178 ? -7.694 -7.459 14.343 1.00 95.94 178 ALA A CA 1
ATOM 1365 C C . ALA A 1 178 ? -7.503 -8.568 15.388 1.00 95.94 178 ALA A C 1
ATOM 1367 O O . ALA A 1 178 ? -8.457 -8.988 16.039 1.00 95.94 178 ALA A O 1
ATOM 1368 N N . SER A 1 179 ? -6.260 -9.009 15.587 1.00 95.12 179 SER A N 1
ATOM 1369 C CA . SER A 1 179 ? -5.875 -9.988 16.618 1.00 95.12 179 SER A CA 1
ATOM 1370 C C . SER A 1 179 ? -4.501 -9.640 17.187 1.00 95.12 179 SER A C 1
ATOM 1372 O O . SER A 1 179 ? -3.626 -9.215 16.433 1.00 95.12 179 SER A O 1
ATOM 1374 N N . GLN A 1 180 ? -4.260 -9.826 18.493 1.00 94.12 180 GLN A N 1
ATOM 1375 C CA . GLN A 1 180 ? -2.957 -9.462 19.075 1.00 94.12 180 GLN A CA 1
ATOM 1376 C C . GLN A 1 180 ? -1.828 -10.245 18.407 1.00 94.12 180 GLN A C 1
ATOM 1378 O O . GLN A 1 180 ? -0.802 -9.659 18.064 1.00 94.12 180 GLN A O 1
ATOM 1383 N N . LYS A 1 181 ? -2.071 -11.530 18.145 1.00 94.62 181 LYS A N 1
ATOM 1384 C CA . LYS A 1 181 ? -1.183 -12.436 17.428 1.00 94.62 181 LYS A CA 1
ATOM 1385 C C . LYS A 1 181 ? -1.949 -13.182 16.338 1.00 94.62 181 LYS A C 1
ATOM 1387 O O . LYS A 1 181 ? -3.074 -13.638 16.547 1.00 94.62 181 LYS A O 1
ATOM 1392 N N . ILE A 1 182 ? -1.328 -13.309 15.169 1.00 95.25 182 ILE A N 1
ATOM 1393 C CA . ILE A 1 182 ? -1.864 -14.048 14.021 1.00 95.25 182 ILE A CA 1
ATOM 1394 C C . ILE A 1 182 ? -0.794 -15.039 13.581 1.00 95.25 182 ILE A C 1
ATOM 1396 O O . ILE A 1 182 ? 0.323 -14.646 13.239 1.00 95.25 182 ILE A O 1
ATOM 1400 N N . HIS A 1 183 ? -1.115 -16.328 13.629 1.00 94.50 183 HIS A N 1
ATOM 1401 C CA . HIS A 1 183 ? -0.200 -17.369 13.185 1.00 94.50 183 HIS A CA 1
ATOM 1402 C C . HIS A 1 183 ? -0.118 -17.412 11.655 1.00 94.50 183 HIS A C 1
ATOM 1404 O O . HIS A 1 183 ? -1.060 -17.080 10.944 1.00 94.50 183 HIS A O 1
ATOM 1410 N N . GLN A 1 184 ? 1.033 -17.815 11.119 1.00 91.56 184 GLN A N 1
ATOM 1411 C CA . GLN A 1 184 ? 1.245 -17.801 9.670 1.00 91.56 184 GLN A CA 1
ATOM 1412 C C . GLN A 1 184 ? 0.332 -18.787 8.918 1.00 91.56 184 GLN A C 1
ATOM 1414 O O . GLN A 1 184 ? -0.045 -18.533 7.778 1.00 91.56 184 GLN A O 1
ATOM 1419 N N . ASP A 1 185 ? -0.025 -19.899 9.554 1.00 90.44 185 ASP A N 1
ATOM 1420 C CA . ASP A 1 185 ? -0.878 -20.948 8.993 1.00 90.44 185 ASP A CA 1
ATOM 1421 C C . ASP A 1 185 ? -2.337 -20.507 8.788 1.00 90.44 185 ASP A C 1
ATOM 1423 O O . ASP A 1 185 ? -2.994 -21.000 7.873 1.00 90.44 185 ASP A O 1
ATOM 1427 N N . VAL A 1 186 ? -2.836 -19.548 9.576 1.00 93.38 186 VAL A N 1
ATOM 1428 C CA . VAL A 1 186 ? -4.204 -19.031 9.431 1.00 93.38 186 VAL A CA 1
ATOM 1429 C C . VAL A 1 186 ? -4.331 -17.968 8.336 1.00 93.38 186 VAL A C 1
ATOM 1431 O O . VAL A 1 186 ? -5.422 -17.773 7.816 1.00 93.38 186 VAL A O 1
ATOM 1434 N N . ILE A 1 187 ? -3.243 -17.312 7.918 1.00 94.06 187 ILE A N 1
ATOM 1435 C CA . ILE A 1 187 ? -3.297 -16.198 6.948 1.00 94.06 187 ILE A CA 1
ATOM 1436 C C . ILE A 1 187 ? -3.931 -16.635 5.621 1.00 94.06 187 ILE A C 1
ATOM 1438 O O . ILE A 1 187 ? -4.804 -15.945 5.105 1.00 94.06 187 ILE A O 1
ATOM 1442 N N . VAL A 1 188 ? -3.555 -17.811 5.109 1.00 91.62 188 VAL A N 1
ATOM 1443 C CA . VAL A 1 188 ? -4.115 -18.348 3.855 1.00 91.62 188 VAL A CA 1
ATOM 1444 C C . VAL A 1 188 ? -5.611 -18.649 4.001 1.00 91.62 188 VAL A C 1
ATOM 1446 O O . VAL A 1 188 ? -6.382 -18.407 3.078 1.00 91.62 188 VAL A O 1
ATOM 1449 N N . LYS A 1 189 ? -6.049 -19.130 5.175 1.00 91.44 189 LYS A N 1
ATOM 1450 C CA . LYS A 1 189 ? -7.477 -19.326 5.479 1.00 91.44 189 LYS A CA 1
ATOM 1451 C C . LYS A 1 189 ? -8.223 -17.989 5.424 1.00 91.44 189 LYS A C 1
ATOM 1453 O O . LYS A 1 189 ? -9.264 -17.918 4.785 1.00 91.44 189 LYS A O 1
ATOM 1458 N N . LEU A 1 190 ? -7.680 -16.939 6.045 1.00 93.44 190 LEU A N 1
ATOM 1459 C CA . LEU A 1 190 ? -8.280 -15.597 6.045 1.00 93.44 190 LEU A CA 1
ATOM 1460 C C . LEU A 1 190 ? -8.411 -15.028 4.630 1.00 93.44 190 LEU A C 1
ATOM 1462 O O . LEU A 1 190 ? -9.458 -14.494 4.278 1.00 93.44 190 LEU A O 1
ATOM 1466 N N . GLU A 1 191 ? -7.375 -15.190 3.811 1.00 92.31 191 GLU A N 1
ATOM 1467 C CA . GLU A 1 191 ? -7.378 -14.756 2.413 1.00 92.31 191 GLU A CA 1
ATOM 1468 C C . GLU A 1 191 ? -8.492 -15.445 1.612 1.00 92.31 191 GLU A C 1
ATOM 1470 O O . GLU A 1 191 ? -9.277 -14.778 0.943 1.00 92.31 191 GLU A O 1
ATOM 1475 N N . VAL A 1 192 ? -8.636 -16.769 1.753 1.00 91.25 192 VAL A N 1
ATOM 1476 C CA . VAL A 1 192 ? -9.717 -17.541 1.110 1.00 91.25 192 VAL A CA 1
ATOM 1477 C C . VAL A 1 192 ? -11.104 -17.107 1.594 1.00 91.25 192 VAL A C 1
ATOM 1479 O O . VAL A 1 192 ? -12.067 -17.170 0.836 1.00 91.25 192 VAL A O 1
ATOM 1482 N N . MET A 1 193 ? -11.213 -16.645 2.840 1.00 91.44 193 MET A N 1
ATOM 1483 C CA . MET A 1 193 ? -12.457 -16.125 3.415 1.00 91.44 193 MET A CA 1
ATOM 1484 C C . MET A 1 193 ? -12.792 -14.689 2.970 1.00 91.44 193 MET A C 1
ATOM 1486 O O . MET A 1 193 ? -13.787 -14.137 3.433 1.00 91.44 193 MET A O 1
ATOM 1490 N N . GLY A 1 194 ? -11.985 -14.075 2.097 1.00 91.94 194 GLY A N 1
ATOM 1491 C CA . GLY A 1 194 ? -12.232 -12.727 1.576 1.00 91.94 194 GLY A CA 1
ATOM 1492 C C . GLY A 1 194 ? -11.800 -11.598 2.514 1.00 91.94 194 GLY A C 1
ATOM 1493 O O . GLY A 1 194 ? -12.197 -10.448 2.312 1.00 91.94 194 GLY A O 1
ATOM 1494 N N . VAL A 1 195 ? -10.982 -11.898 3.530 1.00 96.06 195 VAL A N 1
ATOM 1495 C CA . VAL A 1 195 ? -10.371 -10.876 4.390 1.00 96.06 195 VAL A CA 1
ATOM 1496 C C . VAL A 1 195 ? -9.432 -10.017 3.552 1.00 96.06 195 VAL A C 1
ATOM 1498 O O . VAL A 1 195 ? -8.589 -10.532 2.824 1.00 96.06 195 VAL A O 1
ATOM 1501 N N . LYS A 1 196 ? -9.540 -8.696 3.693 1.00 96.69 196 LYS A N 1
ATOM 1502 C CA . LYS A 1 196 ? -8.741 -7.725 2.937 1.00 96.69 196 LYS A CA 1
ATOM 1503 C C . LYS A 1 196 ? -7.473 -7.282 3.629 1.00 96.69 196 LYS A C 1
ATOM 1505 O O . LYS A 1 196 ? -6.547 -6.833 2.963 1.00 96.69 196 LYS A O 1
ATOM 1510 N N . GLY A 1 197 ? -7.421 -7.367 4.952 1.00 97.12 197 GLY A N 1
ATOM 1511 C CA . GLY A 1 197 ? -6.225 -6.972 5.673 1.00 97.12 197 GLY A CA 1
ATOM 1512 C C . GLY A 1 197 ? -6.234 -7.344 7.142 1.00 97.12 197 GLY A C 1
ATOM 1513 O O . GLY A 1 197 ? -7.245 -7.776 7.694 1.00 97.12 197 GLY A O 1
ATOM 1514 N N . LEU A 1 198 ? -5.073 -7.180 7.769 1.00 97.38 198 LEU A N 1
ATOM 1515 C CA . LEU A 1 198 ? -4.824 -7.626 9.135 1.00 97.38 198 LEU A CA 1
ATOM 1516 C C . LEU A 1 198 ? -4.284 -6.490 10.009 1.00 97.38 198 LEU A C 1
ATOM 1518 O O . LEU A 1 198 ? -3.427 -5.706 9.598 1.00 97.38 198 LEU A O 1
ATOM 1522 N N . ILE A 1 199 ? -4.737 -6.440 11.257 1.00 97.62 199 ILE A N 1
ATOM 1523 C CA . ILE A 1 199 ? -4.192 -5.574 12.302 1.00 97.62 199 ILE A CA 1
ATOM 1524 C C . ILE A 1 199 ? -3.689 -6.451 13.440 1.00 97.62 199 ILE A C 1
ATOM 1526 O O . ILE A 1 199 ? -4.409 -7.308 13.949 1.00 97.62 199 ILE A O 1
ATOM 1530 N N . THR A 1 200 ? -2.455 -6.221 13.872 1.00 96.75 200 THR A N 1
ATOM 1531 C CA . THR A 1 200 ? -1.840 -7.030 14.924 1.00 96.75 200 THR A CA 1
ATOM 1532 C C . THR A 1 200 ? -0.958 -6.217 15.863 1.00 96.75 200 THR A C 1
ATOM 1534 O O . THR A 1 200 ? -0.537 -5.106 15.541 1.00 96.75 200 THR A O 1
ATOM 1537 N N . ALA A 1 201 ? -0.707 -6.743 17.061 1.00 95.06 201 ALA A N 1
ATOM 1538 C CA . ALA A 1 201 ? 0.258 -6.178 18.003 1.00 95.06 201 ALA A CA 1
ATOM 1539 C C . ALA A 1 201 ? 1.655 -6.811 17.844 1.00 95.06 201 ALA A C 1
ATOM 1541 O O . ALA A 1 201 ? 2.656 -6.242 18.293 1.00 95.06 201 ALA A O 1
ATOM 1542 N N . GLU A 1 202 ? 1.736 -7.969 17.188 1.00 93.44 202 GLU A N 1
ATOM 1543 C CA . GLU A 1 202 ? 2.966 -8.714 16.937 1.00 93.44 202 GLU A CA 1
ATOM 1544 C C . GLU A 1 202 ? 3.390 -8.627 15.467 1.00 93.44 202 GLU A C 1
ATOM 1546 O O . GLU A 1 202 ? 2.715 -8.049 14.623 1.00 93.44 202 GLU A O 1
ATOM 1551 N N . GLU A 1 203 ? 4.589 -9.107 15.163 1.00 90.56 203 GLU A N 1
ATOM 1552 C CA . GLU A 1 203 ? 5.039 -9.223 13.778 1.00 90.56 203 GLU A CA 1
ATOM 1553 C C . GLU A 1 203 ? 4.566 -10.557 13.205 1.00 90.56 203 GLU A C 1
ATOM 1555 O O . GLU A 1 203 ? 4.637 -11.581 13.886 1.00 90.56 203 GLU A O 1
ATOM 1560 N N . ILE A 1 204 ? 4.084 -10.541 11.962 1.00 90.44 204 ILE A N 1
ATOM 1561 C CA . ILE A 1 204 ? 3.683 -11.756 11.253 1.00 90.44 204 ILE A CA 1
ATOM 1562 C C . ILE A 1 204 ? 4.721 -12.123 10.196 1.00 90.44 204 ILE A C 1
ATOM 1564 O O . ILE A 1 204 ? 5.525 -11.295 9.768 1.00 90.44 204 ILE A O 1
ATOM 1568 N N . GLY A 1 205 ? 4.702 -13.391 9.786 1.00 85.81 205 GLY A N 1
ATOM 1569 C CA . GLY A 1 205 ? 5.576 -13.912 8.741 1.00 85.81 205 GLY A CA 1
ATOM 1570 C C . GLY A 1 205 ? 5.202 -13.415 7.340 1.00 85.81 205 GLY A C 1
ATOM 1571 O O . GLY A 1 205 ? 4.801 -12.272 7.116 1.00 85.81 205 GLY A O 1
ATOM 1572 N N . LYS A 1 206 ? 5.351 -14.290 6.344 1.00 88.94 206 LYS A N 1
ATOM 1573 C CA . LYS A 1 206 ? 4.942 -13.963 4.973 1.00 88.94 206 LYS A CA 1
ATOM 1574 C C . LYS A 1 206 ? 3.415 -13.886 4.885 1.00 88.94 206 LYS A C 1
ATOM 1576 O O . LYS A 1 206 ? 2.732 -14.776 5.378 1.00 88.94 206 LYS A O 1
ATOM 1581 N N . SER A 1 207 ? 2.932 -12.832 4.238 1.00 89.75 207 SER A N 1
ATOM 1582 C CA . SER A 1 207 ? 1.521 -12.558 3.977 1.00 89.75 207 SER A CA 1
ATOM 1583 C C . SER A 1 207 ? 1.411 -11.849 2.634 1.00 89.75 207 SER A C 1
ATOM 1585 O O . SER A 1 207 ? 2.190 -10.917 2.390 1.00 89.75 207 SER A O 1
ATOM 1587 N N . GLU A 1 208 ? 0.464 -12.293 1.810 1.00 90.69 208 GLU A N 1
ATOM 1588 C CA . GLU A 1 208 ? -0.002 -11.566 0.623 1.00 90.69 208 GLU A CA 1
ATOM 1589 C C . GLU A 1 208 ? -1.059 -10.520 1.012 1.00 90.69 208 GLU A C 1
ATOM 1591 O O . GLU A 1 208 ? -1.115 -9.449 0.415 1.00 90.69 208 GLU A O 1
ATOM 1596 N N . LEU A 1 209 ? -1.812 -10.764 2.096 1.00 95.25 209 LEU A N 1
ATOM 1597 C CA . LEU A 1 209 ? -2.716 -9.770 2.669 1.00 95.25 209 LEU A CA 1
ATOM 1598 C C . LEU A 1 209 ? -1.938 -8.565 3.220 1.00 95.25 209 LEU A C 1
ATOM 1600 O O . LEU A 1 209 ? -0.965 -8.761 3.970 1.00 95.25 209 LEU A O 1
ATOM 1604 N N . PRO A 1 210 ? -2.393 -7.332 2.934 1.00 96.94 210 PRO A N 1
ATOM 1605 C CA . PRO A 1 210 ? -1.928 -6.134 3.611 1.00 96.94 210 PRO A CA 1
ATOM 1606 C C . PRO A 1 210 ? -2.128 -6.219 5.119 1.00 96.94 210 PRO A C 1
ATOM 1608 O O . PRO A 1 210 ? -3.156 -6.679 5.615 1.00 96.94 210 PRO A O 1
ATOM 1611 N N . TRP A 1 211 ? -1.140 -5.760 5.877 1.00 97.06 211 TRP A N 1
ATOM 1612 C CA . TRP A 1 211 ? -1.204 -5.824 7.327 1.00 97.06 211 TRP A CA 1
ATOM 1613 C C . TRP A 1 211 ? -0.435 -4.701 8.003 1.00 97.06 211 TRP A C 1
ATOM 1615 O O . TRP A 1 211 ? 0.513 -4.133 7.452 1.00 97.06 211 TRP A O 1
ATOM 1625 N N . VAL A 1 212 ? -0.840 -4.401 9.235 1.00 97.44 212 VAL A N 1
ATOM 1626 C CA . VAL A 1 212 ? -0.205 -3.388 10.076 1.00 97.44 212 VAL A CA 1
ATOM 1627 C C . VAL A 1 212 ? 0.037 -3.905 11.488 1.00 97.44 212 VAL A C 1
ATOM 1629 O O . VAL A 1 212 ? -0.780 -4.621 12.068 1.00 97.44 212 VAL A O 1
ATOM 1632 N N . LYS A 1 213 ? 1.160 -3.479 12.060 1.00 97.25 213 LYS A N 1
ATOM 1633 C CA . LYS A 1 213 ? 1.490 -3.628 13.471 1.00 97.25 213 LYS A CA 1
ATOM 1634 C C . LYS A 1 213 ? 1.180 -2.334 14.206 1.00 97.25 213 LYS A C 1
ATOM 1636 O O . LYS A 1 213 ? 1.722 -1.281 13.861 1.00 97.25 213 LYS A O 1
ATOM 1641 N N . VAL A 1 214 ? 0.380 -2.411 15.259 1.00 97.12 214 VAL A N 1
ATOM 1642 C CA . VAL A 1 214 ? 0.044 -1.280 16.132 1.00 97.12 214 VAL A CA 1
ATOM 1643 C C . VAL A 1 214 ? 0.577 -1.499 17.546 1.00 97.12 214 VAL A C 1
ATOM 1645 O O . VAL A 1 214 ? 0.877 -2.617 17.959 1.00 97.12 214 VAL A O 1
ATOM 1648 N N . GLY A 1 215 ? 0.723 -0.414 18.308 1.00 95.50 215 GLY A N 1
ATOM 1649 C CA . GLY A 1 215 ? 1.057 -0.511 19.728 1.00 95.50 215 GLY A CA 1
ATOM 1650 C C . GLY A 1 215 ? -0.091 -1.115 20.541 1.00 95.50 215 GLY A C 1
ATOM 1651 O O . GLY A 1 215 ? -1.255 -0.993 20.163 1.00 95.50 215 GLY A O 1
ATOM 1652 N N . LYS A 1 216 ? 0.224 -1.714 21.698 1.00 90.81 216 LYS A N 1
ATOM 1653 C CA . LYS A 1 216 ? -0.772 -2.350 22.583 1.00 90.81 216 LYS A CA 1
ATOM 1654 C C . LYS A 1 216 ? -1.906 -1.406 22.999 1.00 90.81 216 LYS A C 1
ATOM 1656 O O . LYS A 1 216 ? -3.045 -1.839 23.112 1.00 90.81 216 LYS A O 1
ATOM 1661 N N . GLU A 1 217 ? -1.605 -0.129 23.223 1.00 92.50 217 GLU A N 1
ATOM 1662 C CA . GLU A 1 217 ? -2.612 0.877 23.589 1.00 92.50 217 GLU A CA 1
ATOM 1663 C C . GLU A 1 217 ? -3.606 1.135 22.456 1.00 92.50 217 GLU A C 1
ATOM 1665 O O . GLU A 1 217 ? -4.812 1.132 22.684 1.00 92.50 217 GLU A O 1
ATOM 1670 N N . ILE A 1 218 ? -3.104 1.298 21.229 1.00 94.00 218 ILE A N 1
ATOM 1671 C CA . ILE A 1 218 ? -3.939 1.466 20.036 1.00 94.00 218 ILE A CA 1
ATOM 1672 C C . ILE A 1 218 ? -4.762 0.201 19.818 1.00 94.00 218 ILE A C 1
ATOM 1674 O O . ILE A 1 218 ? -5.966 0.298 19.625 1.00 94.00 218 ILE A O 1
ATOM 1678 N N . PHE A 1 219 ? -4.144 -0.980 19.930 1.00 94.56 219 PHE A N 1
ATOM 1679 C CA . PHE A 1 219 ? -4.844 -2.252 19.771 1.00 94.56 219 PHE A CA 1
ATOM 1680 C C . PHE A 1 219 ? -6.033 -2.385 20.732 1.00 94.56 219 PHE A C 1
ATOM 1682 O O . PHE A 1 219 ? -7.116 -2.772 20.313 1.00 94.56 219 PHE A O 1
ATOM 1689 N N . LYS A 1 220 ? -5.865 -2.011 22.008 1.00 92.94 220 LYS A N 1
ATOM 1690 C CA . LYS A 1 220 ? -6.967 -2.017 22.985 1.00 92.94 220 LYS A CA 1
ATOM 1691 C C . LYS A 1 220 ? -8.105 -1.080 22.582 1.00 92.94 220 LYS A C 1
ATOM 1693 O O . LYS A 1 220 ? -9.262 -1.467 22.698 1.00 92.94 220 LYS A O 1
ATOM 1698 N N . LYS A 1 221 ? -7.782 0.111 22.069 1.00 93.50 221 LYS A N 1
ATOM 1699 C CA . LYS A 1 221 ? -8.783 1.074 21.584 1.00 93.50 221 LYS A CA 1
ATOM 1700 C C . LYS A 1 221 ? -9.572 0.559 20.381 1.00 93.50 221 LYS A C 1
ATOM 1702 O O . LYS A 1 221 ? -10.730 0.922 20.232 1.00 93.50 221 LYS A O 1
ATOM 1707 N N . LEU A 1 222 ? -9.001 -0.327 19.558 1.00 93.38 222 LEU A N 1
ATOM 1708 C CA . LEU A 1 222 ? -9.722 -0.923 18.422 1.00 93.38 222 LEU A CA 1
ATOM 1709 C C . LEU A 1 222 ? -10.981 -1.682 18.839 1.00 93.38 222 LEU A C 1
ATOM 1711 O O . LEU A 1 222 ? -11.893 -1.813 18.027 1.00 93.38 222 LEU A O 1
ATOM 1715 N N . ALA A 1 223 ? -11.061 -2.131 20.096 1.00 91.31 223 ALA A N 1
ATOM 1716 C CA . ALA A 1 223 ? -12.256 -2.781 20.609 1.00 91.31 223 ALA A CA 1
ATOM 1717 C C . ALA A 1 223 ? -13.505 -1.885 20.533 1.00 91.31 223 ALA A C 1
ATOM 1719 O O . ALA A 1 223 ? -14.600 -2.376 20.264 1.00 91.31 223 ALA A O 1
ATOM 1720 N N . GLU A 1 224 ? -13.331 -0.571 20.698 1.00 93.25 224 GLU A N 1
ATOM 1721 C CA . GLU A 1 224 ? -14.404 0.432 20.656 1.00 93.25 224 GLU A CA 1
ATOM 1722 C C . GLU A 1 224 ? -14.924 0.680 19.229 1.00 93.25 224 GLU A C 1
ATOM 1724 O O . GLU A 1 224 ? -16.034 1.175 19.049 1.00 93.25 224 GLU A O 1
ATOM 1729 N N . PHE A 1 225 ? -14.152 0.287 18.210 1.00 93.06 225 PHE A N 1
ATOM 1730 C CA . PHE A 1 225 ? -14.471 0.495 16.794 1.00 93.06 225 PHE A CA 1
ATOM 1731 C C . PHE A 1 225 ? -14.885 -0.794 16.075 1.00 93.06 225 PHE A C 1
ATOM 1733 O O . PHE A 1 225 ? -14.948 -0.823 14.845 1.00 93.06 225 PHE A O 1
ATOM 1740 N N . SER A 1 226 ? -15.159 -1.875 16.810 1.00 91.19 226 SER A N 1
ATOM 1741 C CA . SER A 1 226 ? -15.603 -3.138 16.214 1.00 91.19 226 SER A CA 1
ATOM 1742 C C . SER A 1 226 ? -16.823 -2.926 15.312 1.00 91.19 226 SER A C 1
ATOM 1744 O O . SER A 1 226 ? -17.801 -2.283 15.693 1.00 91.19 226 SER A O 1
ATOM 1746 N N . GLY A 1 227 ? -16.762 -3.453 14.091 1.00 90.62 227 GLY A N 1
ATOM 1747 C CA . GLY A 1 227 ? -17.803 -3.313 13.078 1.00 90.62 227 GLY A CA 1
ATOM 1748 C C . GLY A 1 227 ? -17.792 -1.998 12.294 1.00 90.62 227 GLY A C 1
ATOM 1749 O O . GLY A 1 227 ? -18.584 -1.891 11.357 1.00 90.62 227 GLY A O 1
ATOM 1750 N N . LYS A 1 228 ? -16.923 -1.033 12.626 1.00 93.62 228 LYS A N 1
ATOM 1751 C CA . LYS A 1 228 ? -16.720 0.205 11.851 1.00 93.62 228 LYS A CA 1
ATOM 1752 C C . LYS A 1 228 ? -15.905 -0.053 10.589 1.00 93.62 228 LYS A C 1
ATOM 1754 O O . LYS A 1 228 ? -15.229 -1.075 10.468 1.00 93.62 228 LYS A O 1
ATOM 1759 N N . THR A 1 229 ? -15.942 0.893 9.656 1.00 94.12 229 THR A N 1
ATOM 1760 C CA . THR A 1 229 ? -15.099 0.833 8.461 1.00 94.12 229 THR A CA 1
ATOM 1761 C C . THR A 1 229 ? -13.697 1.306 8.806 1.00 94.12 229 THR A C 1
ATOM 1763 O O . THR A 1 229 ? -13.503 2.308 9.490 1.00 94.12 229 THR A O 1
ATOM 1766 N N . VAL A 1 230 ? -12.698 0.585 8.319 1.00 95.56 230 VAL A N 1
ATOM 1767 C CA . VAL A 1 230 ? -11.294 0.890 8.551 1.00 95.56 230 VAL A CA 1
ATOM 1768 C C . VAL A 1 230 ? -10.573 0.955 7.230 1.00 95.56 230 VAL A C 1
ATOM 1770 O O . VAL A 1 230 ? -10.785 0.130 6.349 1.00 95.56 230 VAL A O 1
ATOM 1773 N N . TRP A 1 231 ? -9.691 1.935 7.115 1.00 95.56 231 TRP A N 1
ATOM 1774 C CA . TRP A 1 231 ? -8.765 2.072 6.013 1.00 95.56 231 TRP A CA 1
ATOM 1775 C C . TRP A 1 231 ? -7.343 1.866 6.528 1.00 95.56 231 TRP A C 1
ATOM 1777 O O . TRP A 1 231 ? -6.787 2.684 7.270 1.00 95.56 231 TRP A O 1
ATOM 1787 N N . LEU A 1 232 ? -6.768 0.729 6.147 1.00 95.81 232 LEU A N 1
ATOM 1788 C CA . LEU A 1 232 ? -5.376 0.392 6.391 1.00 95.81 232 LEU A CA 1
ATOM 1789 C C . LEU A 1 232 ? -4.506 1.079 5.361 1.00 95.81 232 LEU A C 1
ATOM 1791 O O . LEU A 1 232 ? -4.740 0.939 4.163 1.00 95.81 232 LEU A O 1
ATOM 1795 N N . ARG A 1 233 ? -3.483 1.788 5.837 1.00 94.12 233 ARG A N 1
ATOM 1796 C CA . ARG A 1 233 ? -2.554 2.520 4.978 1.00 94.12 233 ARG A CA 1
ATOM 1797 C C . ARG A 1 233 ? -1.108 2.222 5.365 1.00 94.12 233 ARG A C 1
ATOM 1799 O O . ARG A 1 233 ? -0.452 3.049 6.017 1.00 94.12 233 ARG A O 1
ATOM 1806 N N . PRO A 1 234 ? -0.602 1.021 5.023 1.00 92.81 234 PRO A N 1
ATOM 1807 C CA . PRO A 1 234 ? 0.660 0.516 5.555 1.00 92.81 234 PRO A CA 1
ATOM 1808 C C . PRO A 1 234 ? 1.861 1.408 5.213 1.00 92.81 234 PRO A C 1
ATOM 1810 O O . PRO A 1 234 ? 2.677 1.714 6.084 1.00 92.81 234 PRO A O 1
ATOM 1813 N N . LEU A 1 235 ? 1.949 1.879 3.963 1.00 88.19 235 LEU A N 1
ATOM 1814 C CA . LEU A 1 235 ? 3.113 2.619 3.457 1.00 88.19 235 LEU A CA 1
ATOM 1815 C C . LEU A 1 235 ? 3.237 4.034 4.036 1.00 88.19 235 LEU A C 1
ATOM 1817 O O . LEU A 1 235 ? 4.347 4.509 4.271 1.00 88.19 235 LEU A O 1
ATOM 1821 N N . VAL A 1 236 ? 2.110 4.694 4.316 1.00 88.38 236 VAL A N 1
ATOM 1822 C CA . VAL A 1 236 ? 2.077 6.031 4.944 1.00 88.38 236 VAL A CA 1
ATOM 1823 C C . VAL A 1 236 ? 1.927 5.972 6.466 1.00 88.38 236 VAL A C 1
ATOM 1825 O O . VAL A 1 236 ? 1.803 7.005 7.122 1.00 88.38 236 VAL A O 1
ATOM 1828 N N . LYS A 1 237 ? 1.970 4.764 7.034 1.00 92.81 237 LYS A N 1
ATOM 1829 C CA . LYS A 1 237 ? 1.902 4.482 8.467 1.00 92.81 237 LYS A CA 1
ATOM 1830 C C . LYS A 1 237 ? 0.642 4.997 9.176 1.00 92.81 237 LYS A C 1
ATOM 1832 O O . LYS A 1 237 ? 0.719 5.435 10.327 1.00 92.81 237 LYS A O 1
ATOM 1837 N N . GLN A 1 238 ? -0.513 4.915 8.517 1.00 94.19 238 GLN A N 1
ATOM 1838 C CA . GLN A 1 238 ? -1.794 5.335 9.089 1.00 94.19 238 GLN A CA 1
ATOM 1839 C C . GLN A 1 238 ? -2.797 4.179 9.153 1.00 94.19 238 GLN A C 1
ATOM 1841 O O . GLN A 1 238 ? -2.878 3.336 8.262 1.00 94.19 238 GLN A O 1
ATOM 1846 N N . LEU A 1 239 ? -3.585 4.180 10.220 1.00 95.12 239 LEU A N 1
ATOM 1847 C CA . LEU A 1 239 ? -4.802 3.400 10.377 1.00 95.12 239 LEU A CA 1
ATOM 1848 C C . LEU A 1 239 ? -5.938 4.398 10.575 1.00 95.12 239 LEU A C 1
ATOM 1850 O O . LEU A 1 239 ? -5.907 5.162 11.538 1.00 95.12 239 LEU A O 1
ATOM 1854 N N . VAL A 1 240 ? -6.905 4.423 9.665 1.00 95.06 240 VAL A N 1
ATOM 1855 C CA . VAL A 1 240 ? -8.007 5.391 9.704 1.00 95.06 240 VAL A CA 1
ATOM 1856 C C . VAL A 1 240 ? -9.301 4.652 10.012 1.00 95.06 240 VAL A C 1
ATOM 1858 O O . VAL A 1 240 ? -9.678 3.750 9.270 1.00 95.06 240 VAL A O 1
ATOM 1861 N N . ILE A 1 241 ? -9.979 5.032 11.090 1.00 94.31 241 ILE A N 1
ATOM 1862 C CA . ILE A 1 241 ? -11.345 4.603 11.384 1.00 94.31 241 ILE A CA 1
ATOM 1863 C C . ILE A 1 241 ? -12.302 5.603 10.742 1.00 94.31 241 ILE A C 1
ATOM 1865 O O . ILE A 1 241 ? -12.196 6.807 10.985 1.00 94.31 241 ILE A O 1
ATOM 1869 N N . ILE A 1 242 ? -13.212 5.086 9.926 1.00 87.88 242 ILE A N 1
ATOM 1870 C CA . ILE A 1 242 ? -14.207 5.836 9.165 1.00 87.88 242 ILE A CA 1
ATOM 1871 C C . ILE A 1 242 ? -15.582 5.472 9.737 1.00 87.88 242 ILE A C 1
ATOM 1873 O O . ILE A 1 242 ? -15.870 4.288 9.946 1.00 87.88 242 ILE A O 1
ATOM 1877 N N . ASP A 1 243 ? -16.391 6.493 10.022 1.00 69.31 243 ASP A N 1
ATOM 1878 C CA . ASP A 1 243 ? -17.757 6.339 10.543 1.00 69.31 243 ASP A CA 1
ATOM 1879 C C . ASP A 1 243 ? -18.749 5.840 9.482 1.00 69.31 243 ASP A C 1
ATOM 1881 O O . ASP A 1 243 ? -18.680 6.316 8.322 1.00 69.31 243 ASP A O 1
#

Foldseek 3Di:
DKDKDKDWADLQKDAPDDAFDWAAFFAFGIKGWQFFDKDKAQQCVQQVHQLLCQVVFAPDDAFDWFAAQQWGGWDDDPPDIGTDGDRATFGFHDRDSNRSITMTGHPVRGDIDTDGDRATFGFHDDDSTMTMTTHPFDKDFFPAKDDAKAKAFEAEQPAQADDQPDDDDDQQARYEYEHQHYAQRCQVVSVVSNHQEYEYCDDYDDHPHIYTHHHPVVSVVVVVLHGFMWIDHRVVRIITTGD

Sequence (243 aa):
MKSTVHFSISSSAKVLVNIGENVSKDTVLIEDKLLASRKIIPLGQLLNIKPETIHRYLKKKIGEDVLPGETLAVVRSFFSSKIVKSPVFGKITEIDLTKGTLTLTSKEEAGKEKIKSQVNGRVKNITKTVLELEVEGEVFGILYGKGEDVIGRLVLAPKESLGILDDLEGEMEESIIASQKIHQDVIVKLEVMGVKGLITAEEIGKSELPWVKVGKEIFKKLAEFSGKTVWLRPLVKQLVIID

Secondary structure (DSSP, 8-state):
-EEEEEEE--TT-EE-S-TT-EE-TT-EEEEEEEPPPEEEE-HHHHHT--GGGGGGTBSS-TT-EE-TT-EEEEEEETTEEEEEE-SSSEEEEEEETTTTEEEEEESTT-EEEEEE-SS-EEEEEE-SSEEEEEEEEEEEE-SEEES--EEEEEEE-SSSEE-TT----S--TTEEEEESEE-HHHHHHHHHTT--EEEESS---S-SS-EEE--HHHHHHGGGGTTSEEEEETTTTEEEEE-